Protein AF-A0A3P3XJC0-F1 (afdb_monomer)

Structure (mmCIF, N/CA/C/O backbone):
data_AF-A0A3P3XJC0-F1
#
_entry.id   AF-A0A3P3XJC0-F1
#
loop_
_atom_site.group_PDB
_atom_site.id
_atom_site.type_symbol
_atom_site.label_atom_id
_atom_site.label_alt_id
_atom_site.label_comp_id
_atom_site.label_asym_id
_atom_site.label_entity_id
_atom_site.label_seq_id
_atom_site.pdbx_PDB_ins_code
_atom_site.Cartn_x
_atom_site.Cartn_y
_atom_site.Cartn_z
_atom_site.occupancy
_atom_site.B_iso_or_equiv
_atom_site.auth_seq_id
_atom_site.auth_comp_id
_atom_site.auth_asym_id
_atom_site.auth_atom_id
_atom_site.pdbx_PDB_model_num
ATOM 1 N N . MET A 1 1 ? 18.295 -13.324 -6.618 1.00 27.48 1 MET A N 1
ATOM 2 C CA . MET A 1 1 ? 17.614 -14.064 -7.702 1.00 27.48 1 MET A CA 1
ATOM 3 C C . MET A 1 1 ? 17.779 -13.236 -8.960 1.00 27.48 1 MET A C 1
ATOM 5 O O . MET A 1 1 ? 17.332 -12.096 -8.929 1.00 27.48 1 MET A O 1
ATOM 9 N N . PRO A 1 2 ? 18.458 -13.736 -10.001 1.00 24.70 2 PRO A N 1
ATOM 10 C CA . PRO A 1 2 ? 18.470 -13.046 -11.284 1.00 24.70 2 PRO A CA 1
ATOM 11 C C . PRO A 1 2 ? 17.034 -13.034 -11.821 1.00 24.70 2 PRO A C 1
ATOM 13 O O . PRO A 1 2 ? 16.336 -14.046 -11.713 1.00 24.70 2 PRO A O 1
ATOM 16 N N . MET A 1 3 ? 16.573 -11.892 -12.336 1.00 34.56 3 MET A N 1
ATOM 17 C CA . MET A 1 3 ? 15.293 -11.792 -13.038 1.00 34.56 3 MET A CA 1
ATOM 18 C C . MET A 1 3 ? 15.353 -12.706 -14.268 1.00 34.56 3 MET A C 1
ATOM 20 O O . MET A 1 3 ? 15.907 -12.356 -15.306 1.00 34.56 3 MET A O 1
ATOM 24 N N . SER A 1 4 ? 14.857 -13.936 -14.133 1.00 25.12 4 SER A N 1
ATOM 25 C CA . SER A 1 4 ? 14.738 -14.863 -15.254 1.00 25.12 4 SER A CA 1
ATOM 26 C C . SER A 1 4 ? 13.713 -14.300 -16.234 1.00 25.12 4 SER A C 1
ATOM 28 O O . SER A 1 4 ? 12.587 -14.012 -15.823 1.00 25.12 4 SER A O 1
ATOM 30 N N . ARG A 1 5 ? 14.098 -14.205 -17.512 1.00 26.50 5 ARG A N 1
ATOM 31 C CA . ARG A 1 5 ? 13.347 -13.745 -18.702 1.00 26.50 5 ARG A CA 1
ATOM 32 C C . ARG A 1 5 ? 11.983 -14.431 -18.987 1.00 26.50 5 ARG A C 1
ATOM 34 O O . ARG A 1 5 ? 11.563 -14.496 -20.132 1.00 26.50 5 ARG A O 1
ATOM 41 N N . GLY A 1 6 ? 11.279 -14.960 -17.989 1.00 24.14 6 GLY A N 1
ATOM 42 C CA . GLY A 1 6 ? 10.011 -15.684 -18.155 1.00 24.14 6 GLY A CA 1
ATOM 43 C C . GLY A 1 6 ? 8.906 -15.314 -17.163 1.00 24.14 6 GLY A C 1
ATOM 44 O O . GLY A 1 6 ? 7.860 -15.953 -17.180 1.00 24.14 6 GLY A O 1
ATOM 45 N N . THR A 1 7 ? 9.105 -14.318 -16.291 1.00 29.52 7 THR A N 1
ATOM 46 C CA . THR A 1 7 ? 8.005 -13.823 -15.447 1.00 29.52 7 THR A CA 1
ATOM 47 C C . THR A 1 7 ? 7.283 -12.731 -16.220 1.00 29.52 7 THR A C 1
ATOM 49 O O . THR A 1 7 ? 7.801 -11.628 -16.349 1.00 29.52 7 THR A O 1
ATOM 52 N N . VAL A 1 8 ? 6.117 -13.056 -16.780 1.00 30.16 8 VAL A N 1
ATOM 53 C CA . VAL A 1 8 ? 5.199 -12.048 -17.320 1.00 30.16 8 VAL A CA 1
ATOM 54 C C . VAL A 1 8 ? 4.783 -11.184 -16.132 1.00 30.16 8 VAL A C 1
ATOM 56 O O . VAL A 1 8 ? 4.237 -11.709 -15.162 1.00 30.16 8 VAL A O 1
ATOM 59 N N . PHE A 1 9 ? 5.122 -9.902 -16.161 1.00 43.59 9 PHE A N 1
ATOM 60 C CA . PHE A 1 9 ? 4.609 -8.891 -15.240 1.00 43.59 9 PHE A CA 1
ATOM 61 C C . PHE A 1 9 ? 3.446 -8.179 -15.932 1.00 43.59 9 PHE A C 1
ATOM 63 O O . PHE A 1 9 ? 3.346 -8.221 -17.154 1.00 43.59 9 PHE A O 1
ATOM 70 N N . THR A 1 10 ? 2.538 -7.562 -15.181 1.00 43.06 10 THR A N 1
ATOM 71 C CA . THR A 1 10 ? 1.553 -6.657 -15.787 1.00 43.06 10 THR A CA 1
ATOM 72 C C . THR A 1 10 ? 2.267 -5.534 -16.531 1.00 43.06 10 THR A C 1
ATOM 74 O O . THR A 1 10 ? 3.145 -4.896 -15.943 1.00 43.06 10 THR A O 1
ATOM 77 N N . ASP A 1 11 ? 1.864 -5.287 -17.780 1.00 41.94 11 ASP A N 1
ATOM 78 C CA . ASP A 1 11 ? 2.537 -4.373 -18.714 1.00 41.94 11 ASP A CA 1
ATOM 79 C C . ASP A 1 11 ? 2.649 -2.928 -18.185 1.00 41.94 11 ASP A C 1
ATOM 81 O O . ASP A 1 11 ? 3.518 -2.170 -18.623 1.00 41.94 11 ASP A O 1
ATOM 85 N N . HIS A 1 12 ? 1.826 -2.540 -17.199 1.00 60.88 12 HIS A N 1
ATOM 86 C CA . HIS A 1 12 ? 1.783 -1.183 -16.646 1.00 60.88 12 HIS A CA 1
ATOM 87 C C . HIS A 1 12 ? 1.779 -1.163 -15.104 1.00 60.88 12 HIS A C 1
ATOM 89 O O . HIS A 1 12 ? 0.764 -0.939 -14.442 1.00 60.88 12 HIS A O 1
ATOM 95 N N . SER A 1 13 ? 2.947 -1.381 -14.498 1.00 65.56 13 SER A N 1
ATOM 96 C CA . SER A 1 13 ? 3.137 -1.244 -13.045 1.00 65.56 13 SER A CA 1
ATOM 97 C C . SER A 1 13 ? 3.608 0.168 -12.691 1.00 65.56 13 SER A C 1
ATOM 99 O O . SER A 1 13 ? 4.614 0.619 -13.218 1.00 65.56 13 SER A O 1
ATOM 101 N N . ASN A 1 14 ? 2.942 0.871 -11.775 1.00 76.06 14 ASN A N 1
ATOM 102 C CA . ASN A 1 14 ? 3.294 2.249 -11.415 1.00 76.06 14 ASN A CA 1
ATOM 103 C C . ASN A 1 14 ? 3.704 2.359 -9.941 1.00 76.06 14 ASN A C 1
ATOM 105 O O . ASN A 1 14 ? 2.975 1.927 -9.048 1.00 76.06 14 ASN A O 1
ATOM 109 N N . LEU A 1 15 ? 4.845 2.989 -9.661 1.00 73.38 15 LEU A N 1
ATOM 110 C CA . LEU A 1 15 ? 5.214 3.417 -8.312 1.00 73.38 15 LEU A CA 1
ATOM 111 C C . LEU A 1 15 ? 4.702 4.838 -8.080 1.00 73.38 15 LEU A C 1
ATOM 113 O O . LEU A 1 15 ? 5.196 5.790 -8.669 1.00 73.38 15 LEU A O 1
ATOM 117 N N . TYR A 1 16 ? 3.717 4.976 -7.206 1.00 80.75 16 TYR A N 1
ATOM 118 C CA . TYR A 1 16 ? 3.122 6.235 -6.793 1.00 80.75 16 TYR A CA 1
ATOM 119 C C . TYR A 1 16 ? 3.819 6.770 -5.539 1.00 80.75 16 TYR A C 1
ATOM 121 O O . TYR A 1 16 ? 3.699 6.200 -4.452 1.00 80.75 16 TYR A O 1
ATOM 129 N N . LEU A 1 17 ? 4.513 7.895 -5.686 1.00 67.62 17 LEU A N 1
ATOM 130 C CA . LEU A 1 17 ? 5.213 8.601 -4.623 1.00 67.62 17 LEU A CA 1
ATOM 131 C C . LEU A 1 17 ? 4.467 9.875 -4.226 1.00 67.62 17 LEU A C 1
ATOM 133 O O . LEU A 1 17 ? 4.262 10.788 -5.030 1.00 67.62 17 LEU A O 1
ATOM 137 N N . SER A 1 18 ? 4.095 9.976 -2.952 1.00 64.38 18 SER A N 1
ATOM 138 C CA . SER A 1 18 ? 3.472 11.188 -2.418 1.00 64.38 18 SER A CA 1
ATOM 139 C C . SER A 1 18 ? 3.864 11.405 -0.961 1.00 64.38 18 SER A C 1
ATOM 141 O O . SER A 1 18 ? 3.315 10.786 -0.061 1.00 64.38 18 SER A O 1
ATOM 143 N N . GLY A 1 19 ? 4.818 12.309 -0.713 1.00 56.06 19 GLY A N 1
ATOM 144 C CA . GLY A 1 19 ? 5.195 12.724 0.650 1.00 56.06 19 GLY A CA 1
ATOM 145 C C . GLY A 1 19 ? 4.246 13.757 1.274 1.00 56.06 19 GLY A C 1
ATOM 146 O O . GLY A 1 19 ? 4.331 14.065 2.461 1.00 56.06 19 GLY A O 1
ATOM 147 N N . THR A 1 20 ? 3.336 14.310 0.472 1.00 55.78 20 THR A N 1
ATOM 148 C CA . THR A 1 20 ? 2.389 15.369 0.848 1.00 55.78 20 THR A CA 1
ATOM 149 C C . THR A 1 20 ? 1.400 14.944 1.934 1.00 55.78 20 THR A C 1
ATOM 151 O O . THR A 1 20 ? 1.183 15.741 2.845 1.00 55.78 20 THR A O 1
ATOM 154 N N . PRO A 1 21 ? 0.838 13.716 1.913 1.00 55.59 21 PRO A N 1
ATOM 155 C CA . PRO A 1 21 ? -0.082 13.252 2.935 1.00 55.59 21 PRO A CA 1
ATOM 156 C C . PRO A 1 21 ? 0.443 13.367 4.354 1.00 55.59 21 PRO A C 1
ATOM 158 O O . PRO A 1 21 ? -0.230 13.900 5.227 1.00 55.59 21 PRO A O 1
ATOM 161 N N . PHE A 1 22 ? 1.669 12.912 4.575 1.00 61.91 22 PHE A N 1
ATOM 162 C CA . PHE A 1 22 ? 2.245 12.898 5.908 1.00 61.91 22 PHE A CA 1
ATOM 163 C C . PHE A 1 22 ? 2.799 14.252 6.329 1.00 61.91 22 PHE A C 1
ATOM 165 O O . PHE A 1 22 ? 2.635 14.624 7.485 1.00 61.91 22 PHE A O 1
ATOM 172 N N . ARG A 1 23 ? 3.343 15.046 5.397 1.00 59.75 23 ARG A N 1
ATOM 173 C CA . ARG A 1 23 ? 3.729 16.439 5.678 1.00 59.75 23 ARG A CA 1
ATOM 174 C C . ARG A 1 23 ? 2.532 17.327 6.038 1.00 59.75 23 ARG A C 1
ATOM 176 O O . ARG A 1 23 ? 2.688 18.230 6.844 1.00 59.75 23 ARG A O 1
ATOM 183 N N . ALA A 1 24 ? 1.352 17.073 5.468 1.00 55.75 24 ALA A N 1
ATOM 184 C CA . ALA A 1 24 ? 0.131 17.814 5.795 1.00 55.75 24 ALA A CA 1
ATOM 185 C C . ALA A 1 24 ? -0.436 17.471 7.185 1.00 55.75 24 ALA A C 1
ATOM 187 O O . ALA A 1 24 ? -1.200 18.254 7.742 1.00 55.75 24 ALA A O 1
ATOM 188 N N . ILE A 1 25 ? -0.085 16.300 7.722 1.00 59.78 25 ILE A N 1
ATOM 189 C CA . ILE A 1 25 ? -0.580 15.790 9.007 1.00 59.78 25 ILE A CA 1
ATOM 190 C C . ILE A 1 25 ? 0.446 16.035 10.126 1.00 59.78 25 ILE A C 1
ATOM 192 O O . ILE A 1 25 ? 0.069 16.337 11.255 1.00 59.78 25 ILE A O 1
ATOM 196 N N . ALA A 1 26 ? 1.743 15.950 9.822 1.00 56.00 26 ALA A N 1
ATOM 197 C CA . ALA A 1 26 ? 2.822 16.172 10.775 1.00 56.00 26 ALA A CA 1
ATOM 198 C C . ALA A 1 26 ? 2.997 17.670 11.084 1.00 56.00 26 ALA A C 1
ATOM 200 O O . ALA A 1 26 ? 3.345 18.466 10.214 1.00 56.00 26 ALA A O 1
ATOM 201 N N . SER A 1 27 ? 2.817 18.051 12.349 1.00 47.91 27 SER A N 1
ATOM 202 C CA . SER A 1 27 ? 2.978 19.417 12.863 1.00 47.91 27 SER A CA 1
ATOM 203 C C . SER A 1 27 ? 4.450 19.841 12.997 1.00 47.91 27 SER A C 1
ATOM 205 O O . SER A 1 27 ? 4.911 20.160 14.087 1.00 47.91 27 SER A O 1
ATOM 207 N N . GLY A 1 28 ? 5.215 19.810 11.903 1.00 45.34 28 GLY A N 1
ATOM 208 C CA . GLY A 1 28 ? 6.550 20.421 11.810 1.00 45.34 28 GLY A CA 1
ATOM 209 C C . GLY A 1 28 ? 7.693 19.790 12.627 1.00 45.34 28 GLY A C 1
ATOM 210 O O . GLY A 1 28 ? 8.829 20.209 12.447 1.00 45.34 28 GLY A O 1
ATOM 211 N N . GLU A 1 29 ? 7.448 18.785 13.475 1.00 37.12 29 GLU A N 1
ATOM 212 C CA . GLU A 1 29 ? 8.482 18.195 14.35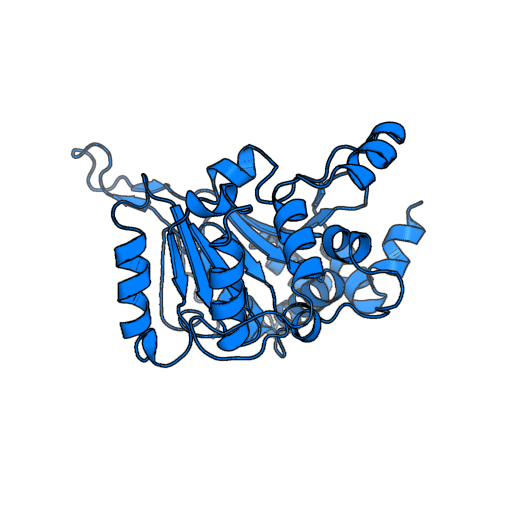8 1.00 37.12 29 GLU A CA 1
ATOM 213 C C . GLU A 1 29 ? 9.186 16.937 13.812 1.00 37.12 29 GLU A C 1
ATOM 215 O O . GLU A 1 29 ? 10.134 16.445 14.421 1.00 37.12 29 GLU A O 1
ATOM 220 N N . PHE A 1 30 ? 8.780 16.405 12.656 1.00 43.41 30 PHE A N 1
ATOM 221 C CA . PHE A 1 30 ? 9.390 15.197 12.086 1.00 43.41 30 PHE A CA 1
ATOM 222 C C . PHE A 1 30 ? 10.344 15.558 10.943 1.00 43.41 30 PHE A C 1
ATOM 224 O O . PHE A 1 30 ? 9.947 15.596 9.779 1.00 43.41 30 PHE A O 1
ATOM 231 N N . ASN A 1 31 ? 11.613 15.818 11.277 1.00 43.88 31 ASN A N 1
ATOM 232 C CA . ASN A 1 31 ? 12.664 16.121 10.291 1.00 43.88 31 ASN A CA 1
ATOM 233 C C . ASN A 1 31 ? 13.043 14.922 9.394 1.00 43.88 31 ASN A C 1
ATOM 235 O O . ASN A 1 31 ? 13.674 15.113 8.359 1.00 43.88 31 ASN A O 1
ATOM 239 N N . GLU A 1 32 ? 12.598 13.707 9.723 1.00 53.97 32 GLU A N 1
ATOM 240 C CA . GLU A 1 32 ? 12.597 12.554 8.820 1.00 53.97 32 GLU A CA 1
ATOM 241 C C . GLU A 1 32 ? 11.359 11.707 9.154 1.00 53.97 32 GLU A C 1
ATOM 243 O O . GLU A 1 32 ? 11.148 11.322 10.306 1.00 53.97 32 GLU A O 1
ATOM 248 N N . PHE A 1 33 ? 10.459 11.505 8.189 1.00 70.25 33 PHE A N 1
ATOM 249 C CA . PHE A 1 33 ? 9.175 10.858 8.459 1.00 70.25 33 PHE A CA 1
ATOM 250 C C . PHE A 1 33 ? 9.357 9.342 8.648 1.00 70.25 33 PHE A C 1
ATOM 252 O O . PHE A 1 33 ? 9.495 8.597 7.675 1.00 70.25 33 PHE A O 1
ATOM 259 N N . ASP A 1 34 ? 9.357 8.884 9.903 1.00 83.12 34 ASP A N 1
ATOM 260 C CA . ASP A 1 34 ? 9.464 7.467 10.252 1.00 83.12 34 ASP A CA 1
ATOM 261 C C . ASP A 1 34 ? 8.086 6.778 10.214 1.00 83.12 34 ASP A C 1
ATOM 263 O O . ASP A 1 34 ? 7.261 6.917 11.122 1.00 83.12 34 ASP A O 1
ATOM 267 N N . LEU A 1 35 ? 7.855 5.969 9.174 1.00 88.44 35 LEU A N 1
ATOM 268 C CA . LEU A 1 35 ? 6.624 5.190 9.014 1.00 88.44 35 LEU A CA 1
ATOM 269 C C . LEU A 1 35 ? 6.422 4.140 10.117 1.00 88.44 35 LEU A C 1
ATOM 271 O O . LEU A 1 35 ? 5.281 3.821 10.450 1.00 88.44 35 LEU A O 1
ATOM 275 N N . ASN A 1 36 ? 7.499 3.597 10.690 1.00 91.31 36 ASN A N 1
ATOM 276 C CA . ASN A 1 36 ? 7.386 2.636 11.782 1.00 91.31 36 ASN A CA 1
ATOM 277 C C . ASN A 1 36 ? 6.880 3.301 13.064 1.00 91.31 36 ASN A C 1
ATOM 279 O O . ASN A 1 36 ? 6.054 2.698 13.748 1.00 91.31 36 ASN A O 1
ATOM 283 N N . GLU A 1 37 ? 7.337 4.519 13.376 1.00 91.25 37 GLU A N 1
ATOM 284 C CA . GLU A 1 37 ? 6.829 5.268 14.534 1.00 91.25 37 GLU A CA 1
ATOM 285 C C . GLU A 1 37 ? 5.416 5.802 14.268 1.00 91.25 37 GLU A C 1
ATOM 287 O O . GLU A 1 37 ? 4.549 5.666 15.129 1.00 91.25 37 GLU A O 1
ATOM 292 N N . PHE A 1 38 ? 5.133 6.317 13.064 1.00 91.19 38 PHE A N 1
ATOM 293 C CA . PHE A 1 38 ? 3.793 6.799 12.712 1.00 91.19 38 PHE A CA 1
ATOM 294 C C . PHE A 1 38 ? 2.727 5.699 12.849 1.00 91.19 38 PHE A C 1
ATOM 296 O O . PHE A 1 38 ? 1.686 5.902 13.474 1.00 91.19 38 PHE A O 1
ATOM 303 N N . PHE A 1 39 ? 3.006 4.500 12.327 1.00 95.31 39 PHE A N 1
ATOM 304 C CA . PHE A 1 39 ? 2.123 3.333 12.433 1.00 95.31 39 PHE A CA 1
ATOM 305 C C . PHE A 1 39 ? 2.431 2.446 13.647 1.00 95.31 39 PHE A C 1
ATOM 307 O O . PHE A 1 39 ? 2.064 1.260 13.673 1.00 95.31 39 PHE A O 1
ATOM 314 N N . ARG A 1 40 ? 3.091 2.994 14.672 1.00 96.38 40 ARG A N 1
ATOM 315 C CA . ARG A 1 40 ? 3.359 2.268 15.910 1.00 96.38 40 ARG A CA 1
ATOM 316 C C . ARG A 1 40 ? 2.055 1.946 16.626 1.00 96.38 40 ARG A C 1
ATOM 318 O O . ARG A 1 40 ? 1.198 2.806 16.833 1.00 96.38 40 ARG A O 1
ATOM 325 N N . ALA A 1 41 ? 1.924 0.691 17.034 1.00 98.12 41 ALA A N 1
ATOM 326 C CA . ALA A 1 41 ? 0.746 0.178 17.711 1.00 98.12 41 ALA A CA 1
ATOM 327 C C . ALA A 1 41 ? 1.130 -0.718 18.884 1.00 98.12 41 ALA A C 1
ATOM 329 O O . ALA A 1 41 ? 2.211 -1.309 18.915 1.00 98.12 41 ALA A O 1
ATOM 330 N N . GLU A 1 42 ? 0.208 -0.827 19.828 1.00 97.50 42 GLU A N 1
ATOM 331 C CA . GLU A 1 42 ? 0.341 -1.611 21.051 1.00 97.50 42 GLU A CA 1
ATOM 332 C C . GLU A 1 42 ? -0.930 -2.438 21.266 1.00 97.50 42 GLU A C 1
ATOM 334 O O . GLU A 1 42 ? -1.972 -2.144 20.680 1.00 97.50 42 GLU A O 1
ATOM 339 N N . GLY A 1 43 ? -0.854 -3.472 22.105 1.00 97.19 43 GLY A N 1
ATOM 340 C CA . GLY A 1 43 ? -1.966 -4.391 22.359 1.00 97.19 43 GLY A CA 1
ATOM 341 C C . GLY A 1 43 ? -2.022 -5.578 21.392 1.00 97.19 43 GLY A C 1
ATOM 342 O O . GLY A 1 43 ? -1.145 -5.775 20.548 1.00 97.19 43 GLY A O 1
ATOM 343 N N . ILE A 1 44 ? -3.045 -6.422 21.557 1.00 96.06 44 ILE A N 1
ATOM 344 C CA . ILE A 1 44 ? -3.162 -7.715 20.870 1.00 96.06 44 ILE A CA 1
ATOM 345 C C . ILE A 1 44 ? -4.571 -7.868 20.294 1.00 96.06 44 ILE A C 1
ATOM 347 O O . ILE A 1 44 ? -5.569 -7.669 20.985 1.00 96.06 44 ILE A O 1
ATOM 351 N N . GLY A 1 45 ? -4.666 -8.275 19.025 1.00 96.00 45 GLY A N 1
ATOM 352 C CA . GLY A 1 45 ? -5.937 -8.639 18.402 1.00 96.00 45 GLY A CA 1
ATOM 353 C C . GLY A 1 45 ? -6.961 -7.501 18.430 1.00 96.00 45 GLY A C 1
ATOM 354 O O . GLY A 1 45 ? -6.743 -6.438 17.860 1.00 96.00 45 GLY A O 1
ATOM 355 N N . LYS A 1 46 ? -8.113 -7.725 19.065 1.00 96.25 46 LYS A N 1
ATOM 356 C CA . LYS A 1 46 ? -9.194 -6.725 19.162 1.00 96.25 46 LYS A CA 1
ATOM 357 C C . LYS A 1 46 ? -8.846 -5.512 20.037 1.00 96.25 46 LYS A C 1
ATOM 359 O O . LYS A 1 46 ? -9.454 -4.468 19.863 1.00 96.25 46 LYS A O 1
ATOM 364 N N . ASP A 1 47 ? -7.866 -5.655 20.928 1.00 97.62 47 ASP A N 1
ATOM 365 C CA . ASP A 1 47 ? -7.449 -4.605 21.864 1.00 97.62 47 ASP A CA 1
ATOM 366 C C . ASP A 1 47 ? -6.232 -3.822 21.337 1.00 97.62 47 ASP A C 1
ATOM 368 O O . ASP A 1 47 ? -5.709 -2.938 22.013 1.00 97.62 47 ASP A O 1
ATOM 372 N N . ALA A 1 48 ? -5.753 -4.158 20.132 1.00 98.31 48 ALA A N 1
ATOM 373 C CA . ALA A 1 48 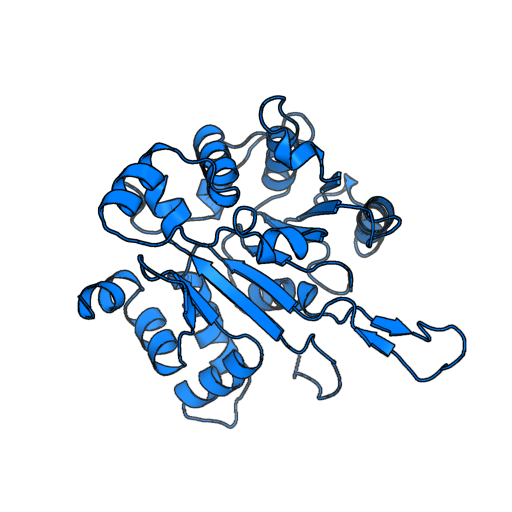? -4.661 -3.443 19.490 1.00 98.31 48 ALA A CA 1
ATOM 374 C C . ALA A 1 48 ? -5.109 -2.053 19.016 1.00 98.31 48 ALA A C 1
ATOM 376 O O . ALA A 1 48 ? -6.157 -1.925 18.375 1.00 98.31 48 ALA A O 1
ATOM 377 N N . ARG A 1 49 ? -4.286 -1.036 19.284 1.00 98.25 49 ARG A N 1
ATOM 378 C CA . ARG A 1 49 ? -4.541 0.372 18.946 1.00 98.25 49 ARG A CA 1
ATOM 379 C C . ARG A 1 49 ? -3.267 1.086 18.517 1.00 98.25 49 ARG A C 1
ATOM 381 O O . ARG A 1 49 ? -2.171 0.715 18.946 1.00 98.25 49 ARG A O 1
ATOM 388 N N . PHE A 1 50 ? -3.406 2.115 17.688 1.00 98.38 50 PHE A N 1
ATOM 389 C CA . PHE A 1 50 ? -2.270 2.955 17.319 1.00 98.38 50 PHE A CA 1
ATOM 390 C C . PHE A 1 50 ? -1.906 3.895 18.463 1.00 98.38 50 PHE A C 1
ATOM 392 O O . PHE A 1 50 ? -2.778 4.443 19.134 1.00 98.38 50 PHE A O 1
ATOM 399 N N . LYS A 1 51 ? -0.607 4.135 18.650 1.00 96.81 51 LYS A N 1
ATOM 400 C CA . LYS A 1 51 ? -0.122 5.166 19.575 1.00 96.81 51 LYS A CA 1
ATOM 401 C C . LYS A 1 51 ? -0.556 6.565 19.114 1.00 96.81 51 LYS A C 1
ATOM 403 O O . LYS A 1 51 ? -0.926 7.393 19.938 1.00 96.81 51 LYS A O 1
ATOM 408 N N . TYR A 1 52 ? -0.567 6.787 17.798 1.00 94.56 52 TYR A N 1
ATOM 409 C CA . TYR A 1 52 ? -0.979 8.032 17.141 1.00 94.56 52 TYR A CA 1
ATOM 410 C C . TYR A 1 52 ? -2.294 7.857 16.362 1.00 94.56 52 TYR A C 1
ATOM 412 O O . TYR A 1 52 ? -2.400 8.264 15.208 1.00 94.56 52 TYR A O 1
ATOM 420 N N . GLU A 1 53 ? -3.301 7.216 16.967 1.00 95.88 53 GLU A N 1
ATOM 421 C CA . GLU A 1 53 ? -4.550 6.828 16.284 1.00 95.88 53 GLU A CA 1
ATOM 422 C C . GLU A 1 53 ? -5.249 7.983 15.556 1.00 95.88 53 GLU A C 1
ATOM 424 O O . GLU A 1 53 ? -5.671 7.808 14.416 1.00 95.88 53 GLU A O 1
ATOM 429 N N . ASN A 1 54 ? -5.293 9.178 16.152 1.00 93.19 54 ASN A N 1
ATOM 430 C CA . ASN A 1 54 ? -5.879 10.359 15.510 1.00 93.19 54 ASN A CA 1
ATOM 431 C C . ASN A 1 54 ? -5.137 10.764 14.228 1.00 93.19 54 ASN A C 1
ATOM 433 O O . ASN A 1 54 ? -5.773 11.127 13.243 1.00 93.19 54 ASN A O 1
ATOM 437 N N . GLU A 1 55 ? -3.806 10.686 14.209 1.00 89.38 55 GLU A N 1
ATOM 438 C CA . GLU A 1 55 ? -3.020 11.025 13.018 1.00 89.38 55 GLU A CA 1
ATOM 439 C C . GLU A 1 55 ? -3.183 9.960 11.931 1.00 89.38 55 GLU A C 1
ATOM 441 O O . GLU A 1 55 ? -3.338 10.287 10.752 1.00 89.38 55 GLU A O 1
ATOM 446 N N . VAL A 1 56 ? -3.251 8.683 12.322 1.00 94.50 56 VAL A N 1
ATOM 447 C CA . VAL A 1 56 ? -3.566 7.588 11.395 1.00 94.50 56 VAL A CA 1
ATOM 448 C C . VAL A 1 56 ? -4.982 7.736 10.830 1.00 94.50 56 VAL A C 1
ATOM 450 O O . VAL A 1 56 ? -5.179 7.513 9.638 1.00 94.50 56 VAL A O 1
ATOM 453 N N . GLN A 1 57 ? -5.957 8.166 11.635 1.00 94.88 57 GLN A N 1
ATOM 454 C CA . GLN A 1 57 ? -7.314 8.465 11.176 1.00 94.88 57 GLN A CA 1
ATOM 455 C C . GLN A 1 57 ? -7.320 9.610 10.155 1.00 94.88 57 GLN A C 1
ATOM 457 O O . GLN A 1 57 ? -7.878 9.448 9.073 1.00 94.88 57 GLN A O 1
ATOM 462 N N . LYS A 1 58 ? -6.636 10.729 10.435 1.00 89.94 58 LYS A N 1
ATOM 463 C CA . LYS A 1 58 ? -6.491 11.826 9.460 1.00 89.94 58 LYS A CA 1
ATOM 464 C C . LYS A 1 58 ? -5.852 11.339 8.160 1.00 89.94 58 LYS A C 1
ATOM 466 O O . LYS A 1 58 ? -6.281 11.744 7.082 1.00 89.94 58 LYS A O 1
ATOM 471 N N . TRP A 1 59 ? -4.859 10.452 8.243 1.00 90.81 59 TRP A N 1
ATOM 472 C CA . TRP A 1 59 ? -4.243 9.849 7.062 1.00 90.81 59 TRP A CA 1
ATOM 473 C C . TRP A 1 59 ? -5.227 8.963 6.292 1.00 90.81 59 TRP A C 1
ATOM 475 O O . TRP A 1 59 ? -5.327 9.096 5.069 1.00 90.81 59 TRP A O 1
ATOM 485 N N . LEU A 1 60 ? -6.004 8.127 6.990 1.00 93.81 60 LEU A N 1
ATOM 486 C CA . LEU A 1 60 ? -7.077 7.342 6.385 1.00 93.81 60 LEU A CA 1
ATOM 487 C C . LEU A 1 60 ? -8.092 8.244 5.690 1.00 93.81 60 LEU A C 1
ATOM 489 O O . LEU A 1 60 ? -8.537 7.872 4.616 1.00 93.81 60 LEU A O 1
ATOM 493 N N . ASP A 1 61 ? -8.442 9.403 6.245 1.00 90.19 61 ASP A N 1
ATOM 494 C CA . ASP A 1 61 ? -9.358 10.365 5.620 1.00 90.19 61 ASP A CA 1
ATOM 495 C C . ASP A 1 61 ? -8.724 11.089 4.423 1.00 90.19 61 ASP A C 1
ATOM 497 O O . ASP A 1 61 ? -9.391 11.383 3.424 1.00 90.19 61 ASP A O 1
ATOM 501 N N . LEU A 1 62 ? -7.418 11.330 4.477 1.00 84.50 62 LEU A N 1
ATOM 502 C CA . LEU A 1 62 ? -6.672 12.004 3.426 1.00 84.50 62 LEU A CA 1
ATOM 503 C C . LEU A 1 62 ? -6.523 11.150 2.166 1.00 84.50 62 LEU A C 1
ATOM 505 O O . LEU A 1 62 ? -6.748 11.657 1.068 1.00 84.50 62 LEU A O 1
ATOM 509 N N . ILE A 1 63 ? -6.234 9.851 2.292 1.00 88.19 63 ILE A N 1
ATOM 510 C CA . ILE A 1 63 ? -6.087 8.964 1.121 1.00 88.19 63 ILE A CA 1
ATOM 511 C C . ILE A 1 63 ? -7.404 8.733 0.357 1.00 88.19 63 ILE A C 1
ATOM 513 O O . ILE A 1 63 ? -7.377 8.332 -0.804 1.00 88.19 63 ILE A O 1
ATOM 517 N N . ARG A 1 64 ? -8.546 9.047 0.980 1.00 87.81 64 ARG A N 1
ATOM 518 C CA . ARG A 1 64 ? -9.903 9.116 0.381 1.00 87.81 64 ARG A CA 1
ATOM 519 C C . ARG A 1 64 ? -10.324 10.549 0.045 1.00 87.81 64 ARG A C 1
ATOM 521 O O . ARG A 1 64 ? -11.471 10.814 -0.301 1.00 87.81 64 ARG A O 1
ATOM 528 N N . GLY A 1 65 ? -9.404 11.505 0.147 1.00 78.00 65 GLY A N 1
ATOM 529 C CA . GLY A 1 65 ? -9.619 12.897 -0.226 1.00 78.00 65 GLY A CA 1
ATOM 530 C C . GLY A 1 65 ? -10.689 13.610 0.603 1.00 78.00 65 GLY A C 1
ATOM 531 O O . GLY A 1 65 ? -11.306 14.535 0.076 1.00 78.00 65 GLY A O 1
ATOM 532 N N . SER A 1 66 ? -10.921 13.174 1.847 1.00 67.00 66 SER A N 1
ATOM 533 C CA . SER A 1 66 ? -11.917 13.718 2.784 1.00 67.00 66 SER A CA 1
ATOM 534 C C . SER A 1 66 ? -11.378 14.854 3.675 1.00 67.00 66 SER A C 1
ATOM 536 O O . SER A 1 66 ? -12.105 15.337 4.537 1.00 67.00 66 SER A O 1
ATOM 538 N N . PHE A 1 67 ? -10.136 15.319 3.480 1.00 60.53 67 PHE A N 1
ATOM 539 C CA . PHE A 1 67 ? -9.578 16.420 4.274 1.00 60.53 67 PHE A CA 1
ATOM 540 C C . PHE A 1 67 ? -10.025 17.792 3.734 1.00 60.53 67 PHE A C 1
ATOM 542 O O . PHE A 1 67 ? -9.675 18.185 2.619 1.00 60.53 67 PHE A O 1
ATOM 549 N N . LEU A 1 68 ? -10.833 18.508 4.521 1.00 51.16 68 LEU A N 1
ATOM 550 C CA . LEU A 1 68 ? -11.518 19.750 4.132 1.00 51.16 68 LEU A CA 1
ATOM 551 C C . LEU A 1 68 ? -10.610 20.992 4.132 1.00 51.16 68 LEU A C 1
ATOM 553 O O . LEU A 1 68 ? -10.769 21.843 3.263 1.00 51.16 68 LEU A O 1
ATOM 557 N N . GLU A 1 69 ? -9.637 21.102 5.039 1.00 48.00 69 GLU A N 1
ATOM 558 C CA . GLU A 1 69 ? -8.902 22.367 5.236 1.00 48.00 69 GLU A CA 1
ATOM 559 C C . GLU A 1 69 ? -7.810 22.620 4.184 1.00 48.00 69 GLU A C 1
ATOM 561 O O . GLU A 1 69 ? -7.751 23.698 3.598 1.00 48.00 69 GLU A O 1
ATOM 566 N N . THR A 1 70 ? -7.010 21.612 3.827 1.00 48.69 70 THR A N 1
ATOM 567 C CA . THR A 1 70 ? -5.981 21.751 2.776 1.00 48.69 70 THR A CA 1
ATOM 568 C C . THR A 1 70 ? -6.568 21.815 1.367 1.00 48.69 70 THR A C 1
ATOM 570 O O . THR A 1 70 ? -5.915 22.302 0.444 1.00 48.69 70 THR A O 1
ATOM 573 N N . THR A 1 71 ? -7.803 21.345 1.176 1.00 49.06 71 THR A N 1
ATOM 574 C CA . THR A 1 71 ? -8.487 21.400 -0.122 1.00 49.06 71 THR A CA 1
ATOM 575 C C . THR A 1 71 ? -8.866 22.839 -0.477 1.00 49.06 71 THR A C 1
ATOM 577 O O . THR A 1 71 ? -8.737 23.228 -1.633 1.00 49.06 71 THR A O 1
ATOM 580 N N . VAL A 1 72 ? -9.254 23.663 0.503 1.00 48.31 72 VAL A N 1
ATOM 581 C CA . VAL A 1 72 ? -9.674 25.053 0.261 1.00 48.31 72 VAL A CA 1
ATOM 582 C C . VAL A 1 72 ? -8.495 25.946 -0.133 1.00 48.31 72 VAL A C 1
ATOM 584 O O . VAL A 1 72 ? -8.612 26.708 -1.092 1.00 48.31 72 VAL A O 1
ATOM 587 N N . ASP A 1 73 ? -7.349 25.836 0.538 1.00 48.03 73 ASP A N 1
ATOM 588 C CA . ASP A 1 73 ? -6.201 26.702 0.237 1.00 48.03 73 ASP A CA 1
ATOM 589 C C . ASP A 1 73 ? -5.429 26.270 -1.022 1.00 48.03 73 ASP A C 1
ATOM 591 O O . ASP A 1 73 ? -4.993 27.126 -1.791 1.00 48.03 73 ASP A O 1
ATOM 595 N N . ASN A 1 74 ? -5.366 24.967 -1.332 1.00 48.19 74 ASN A N 1
ATOM 596 C CA . ASN A 1 74 ? -4.800 24.492 -2.604 1.00 48.19 74 ASN A CA 1
ATOM 597 C C . ASN A 1 74 ? -5.689 24.839 -3.816 1.00 48.19 74 ASN A C 1
ATOM 599 O O . ASN A 1 74 ? -5.167 25.196 -4.874 1.00 48.19 74 ASN A O 1
ATOM 603 N N . LEU A 1 75 ? -7.022 24.802 -3.665 1.00 49.81 75 LEU A N 1
ATOM 604 C CA . LEU A 1 75 ? -7.960 25.230 -4.714 1.00 49.81 75 LEU A CA 1
ATOM 605 C C . LEU A 1 75 ? -7.858 26.735 -5.001 1.00 49.81 75 LEU A C 1
ATOM 607 O O . LEU A 1 75 ? -7.920 27.133 -6.163 1.00 49.81 75 LEU A O 1
ATOM 611 N N . LYS A 1 76 ? -7.640 27.571 -3.974 1.00 49.94 76 LYS A N 1
ATOM 612 C CA . LYS A 1 76 ? -7.390 29.016 -4.148 1.00 49.94 76 LYS A CA 1
ATOM 613 C C . LYS A 1 76 ? -6.104 29.309 -4.930 1.00 49.94 76 LYS A C 1
ATOM 615 O O . LYS A 1 76 ? -6.020 30.346 -5.577 1.00 49.94 76 LYS A O 1
ATOM 620 N N . MET A 1 77 ? -5.127 28.401 -4.899 1.00 51.34 77 MET A N 1
ATOM 621 C CA . MET A 1 77 ? -3.862 28.511 -5.637 1.00 51.34 77 MET A CA 1
ATOM 622 C C . MET A 1 77 ? -3.897 27.891 -7.047 1.00 51.34 77 MET A C 1
ATOM 624 O O . MET A 1 77 ? -2.861 27.818 -7.705 1.00 51.34 77 MET A O 1
ATOM 628 N N . GLY A 1 78 ? -5.056 27.422 -7.528 1.00 50.94 78 GLY A N 1
ATOM 629 C CA . GLY A 1 78 ? -5.177 26.785 -8.847 1.00 50.94 78 GLY A CA 1
ATOM 630 C C . GLY A 1 78 ? -4.510 25.405 -8.951 1.00 50.94 78 GLY A C 1
ATOM 631 O O . GLY A 1 78 ? -4.403 24.857 -10.050 1.00 50.94 78 GLY A O 1
ATOM 632 N N . ALA A 1 79 ? -4.071 24.825 -7.828 1.00 54.81 79 ALA A N 1
ATOM 633 C CA . ALA A 1 79 ? -3.489 23.490 -7.793 1.00 54.81 79 ALA A CA 1
ATOM 634 C C . ALA A 1 79 ? -4.593 22.432 -7.950 1.00 54.81 79 ALA A C 1
ATOM 636 O O . ALA A 1 79 ? -5.634 22.482 -7.288 1.00 54.81 79 ALA A O 1
ATOM 637 N N . ARG A 1 80 ? -4.379 21.454 -8.839 1.00 56.78 80 ARG A N 1
ATOM 638 C CA . ARG A 1 80 ? -5.298 20.318 -8.987 1.00 56.78 80 ARG A CA 1
ATOM 639 C C . ARG A 1 80 ? -5.192 19.426 -7.753 1.00 56.78 80 ARG A C 1
ATOM 641 O O . ARG A 1 80 ? -4.099 19.210 -7.239 1.00 56.78 80 ARG A O 1
ATOM 648 N N . LYS A 1 81 ? -6.327 18.887 -7.291 1.00 61.66 81 LYS A N 1
ATOM 649 C CA . LYS A 1 81 ? -6.353 17.935 -6.171 1.00 61.66 81 LYS A CA 1
ATOM 650 C C . LYS A 1 81 ? -5.379 16.782 -6.474 1.00 61.66 81 LYS A C 1
ATOM 652 O O . LYS A 1 81 ? -5.460 16.229 -7.575 1.00 61.66 81 LYS A O 1
ATOM 657 N N . PRO A 1 82 ? -4.484 16.406 -5.541 1.00 64.38 82 PRO A N 1
ATOM 658 C CA . PRO A 1 82 ? -3.626 15.247 -5.738 1.00 64.38 82 PRO A CA 1
ATOM 659 C C . PRO A 1 82 ? -4.513 14.014 -5.963 1.00 64.38 82 PRO A C 1
ATOM 661 O O . PRO A 1 82 ? -5.504 13.861 -5.239 1.00 64.38 82 PRO A O 1
ATOM 664 N N . PRO A 1 83 ? -4.202 13.136 -6.930 1.00 70.00 83 PRO A N 1
ATOM 665 C CA . PRO A 1 83 ? -4.992 11.935 -7.178 1.00 70.00 83 PRO A CA 1
ATOM 666 C C . PRO A 1 83 ? -4.723 10.894 -6.084 1.00 70.00 83 PRO A C 1
ATOM 668 O O . PRO A 1 83 ? -3.997 9.924 -6.283 1.00 70.00 83 PRO A O 1
ATOM 671 N N . PHE A 1 84 ? -5.276 11.112 -4.886 1.00 82.25 84 PHE A N 1
ATOM 672 C CA . PHE A 1 84 ? -5.096 10.180 -3.777 1.00 82.25 84 PHE A CA 1
ATOM 673 C C . PHE A 1 84 ? -5.753 8.827 -4.078 1.00 82.25 84 PHE A C 1
ATOM 675 O O . PHE A 1 84 ? -6.784 8.808 -4.763 1.00 82.25 84 PHE A O 1
ATOM 682 N N . PRO A 1 85 ? -5.214 7.722 -3.522 1.00 88.19 85 PRO A N 1
ATOM 683 C CA . PRO A 1 85 ? -5.559 6.360 -3.931 1.00 88.19 85 PRO A CA 1
ATOM 684 C C . PRO A 1 85 ? -7.059 6.059 -3.971 1.00 88.19 85 PRO A C 1
ATOM 686 O O . PRO A 1 85 ? -7.546 5.478 -4.929 1.00 88.19 85 PRO A O 1
ATOM 689 N N . TYR A 1 86 ? -7.813 6.508 -2.969 1.00 90.25 86 TYR A N 1
ATOM 690 C CA . TYR A 1 86 ? -9.255 6.273 -2.869 1.00 90.25 86 TYR A CA 1
ATOM 691 C C . TYR A 1 86 ? -10.093 7.527 -3.151 1.00 90.25 86 TYR A C 1
ATOM 693 O O . TYR A 1 86 ? -11.260 7.591 -2.772 1.00 90.25 86 TYR A O 1
ATOM 701 N N . SER A 1 87 ? -9.505 8.548 -3.782 1.00 84.12 87 SER A N 1
ATOM 702 C CA . SER A 1 87 ? -10.207 9.778 -4.176 1.00 84.12 87 SER A CA 1
ATOM 703 C C . SER A 1 87 ? -10.225 10.017 -5.685 1.00 84.12 87 SER A C 1
ATOM 705 O O . SER A 1 87 ? -11.142 10.664 -6.186 1.00 84.12 87 SER A O 1
ATOM 707 N N . ASP A 1 88 ? -9.221 9.512 -6.405 1.00 84.44 88 ASP A N 1
ATOM 708 C CA . ASP A 1 88 ? -9.183 9.545 -7.864 1.00 84.44 88 ASP A CA 1
ATOM 709 C C . ASP A 1 88 ? -10.067 8.424 -8.419 1.00 84.44 88 ASP A C 1
ATOM 711 O O . ASP A 1 88 ? -9.931 7.269 -8.019 1.00 84.44 88 ASP A O 1
ATOM 715 N N . ALA A 1 89 ? -10.978 8.754 -9.336 1.00 83.94 89 ALA A N 1
ATOM 716 C CA . ALA A 1 89 ? -11.947 7.794 -9.860 1.00 83.94 89 ALA A CA 1
ATOM 717 C C . ALA A 1 89 ? -11.289 6.608 -10.587 1.00 83.94 89 ALA A C 1
ATOM 719 O O . ALA A 1 89 ? -11.813 5.498 -10.537 1.00 83.94 89 ALA A O 1
ATOM 720 N N . ARG A 1 90 ? -10.134 6.818 -11.234 1.00 84.62 90 ARG A N 1
ATOM 721 C CA . ARG A 1 90 ? -9.417 5.744 -11.934 1.00 84.62 90 ARG A CA 1
ATOM 722 C C . ARG A 1 90 ? -8.794 4.792 -10.921 1.00 84.62 90 ARG A C 1
ATOM 724 O O . ARG A 1 90 ? -9.001 3.587 -11.018 1.00 84.62 90 ARG A O 1
ATOM 731 N N . LEU A 1 91 ? -8.108 5.340 -9.913 1.00 87.69 91 LEU A N 1
ATOM 732 C CA . LEU A 1 91 ? -7.509 4.545 -8.836 1.00 87.69 91 LEU A CA 1
ATOM 733 C C . LEU A 1 91 ? -8.580 3.800 -8.026 1.00 87.69 91 LEU A C 1
ATOM 735 O O . LEU A 1 91 ? -8.441 2.611 -7.759 1.00 87.69 91 LEU A O 1
ATOM 739 N N . LEU A 1 92 ? -9.698 4.449 -7.707 1.00 88.25 92 LEU A N 1
ATOM 740 C CA . LEU A 1 92 ? -10.790 3.823 -6.963 1.00 88.25 92 LEU A CA 1
ATOM 741 C C . LEU A 1 92 ? -11.375 2.596 -7.685 1.00 88.25 92 LEU A C 1
ATOM 743 O O . LEU A 1 92 ? -11.738 1.625 -7.022 1.00 88.25 92 LEU A O 1
ATOM 747 N N . ASN A 1 93 ? -11.444 2.624 -9.020 1.00 86.06 93 ASN A N 1
ATOM 748 C CA . ASN A 1 93 ? -11.952 1.506 -9.821 1.00 86.06 93 ASN A CA 1
ATOM 749 C C . ASN A 1 93 ? -10.997 0.308 -9.847 1.00 86.06 93 ASN A C 1
ATOM 751 O O . ASN A 1 93 ? -11.458 -0.827 -9.920 1.00 86.06 93 ASN A O 1
ATOM 755 N N . VAL A 1 94 ? -9.684 0.545 -9.778 1.00 89.56 94 VAL A N 1
ATOM 756 C CA . VAL A 1 94 ? -8.691 -0.539 -9.809 1.00 89.56 94 VAL A CA 1
ATOM 757 C C . VAL A 1 94 ? -8.375 -1.081 -8.418 1.00 89.56 94 VAL A C 1
ATOM 759 O O . VAL A 1 94 ? -8.083 -2.264 -8.288 1.00 89.56 94 VAL A O 1
ATOM 762 N N . LEU A 1 95 ? -8.450 -0.272 -7.355 1.00 93.94 95 LEU A N 1
ATOM 763 C CA . LEU A 1 95 ? -8.045 -0.650 -5.992 1.00 93.94 95 LEU A CA 1
ATOM 764 C C . LEU A 1 95 ? -9.104 -1.470 -5.230 1.00 93.94 95 LEU A C 1
ATOM 766 O O . LEU A 1 95 ? -9.361 -1.220 -4.054 1.00 93.94 95 LEU A O 1
ATOM 770 N N . THR A 1 96 ? -9.697 -2.480 -5.870 1.00 94.56 96 THR A N 1
ATOM 771 C CA . THR A 1 96 ? -10.646 -3.410 -5.231 1.00 94.56 96 THR A CA 1
ATOM 772 C C . THR A 1 96 ? -9.952 -4.363 -4.260 1.00 94.56 96 THR A C 1
ATOM 774 O O . THR A 1 96 ? -10.461 -4.612 -3.168 1.00 94.56 96 THR A 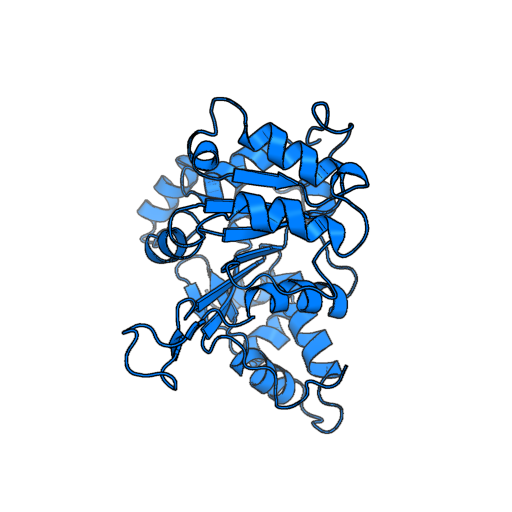O 1
ATOM 777 N N . HIS A 1 97 ? -8.754 -4.842 -4.603 1.00 9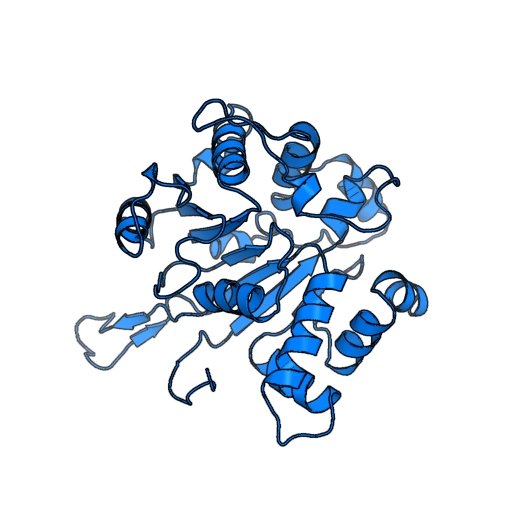6.88 97 HIS A N 1
ATOM 778 C CA . HIS A 1 97 ? -7.954 -5.727 -3.761 1.00 96.88 97 HIS A CA 1
ATOM 779 C C . HIS A 1 97 ? -6.569 -5.141 -3.521 1.00 96.88 97 HIS A C 1
ATOM 781 O O . HIS A 1 97 ? -5.738 -5.073 -4.428 1.00 96.88 97 HIS A O 1
ATOM 787 N N . THR A 1 98 ? -6.288 -4.763 -2.276 1.00 97.44 98 THR A N 1
ATOM 788 C CA . THR A 1 98 ? -5.007 -4.143 -1.920 1.00 97.44 98 THR A CA 1
ATOM 789 C C . THR A 1 98 ? -4.283 -4.879 -0.800 1.00 97.44 98 THR A C 1
ATOM 791 O O . THR A 1 98 ? -4.897 -5.507 0.064 1.00 97.44 98 THR A O 1
ATOM 794 N N . LEU A 1 99 ? -2.954 -4.795 -0.818 1.00 97.25 99 LEU A N 1
ATOM 795 C CA . LEU A 1 99 ? -2.063 -5.264 0.240 1.00 97.25 99 LEU A CA 1
ATOM 796 C C . LEU A 1 99 ? -1.503 -4.055 0.995 1.00 97.25 99 LEU A C 1
ATOM 798 O O . LEU A 1 99 ? -0.982 -3.131 0.391 1.00 97.25 99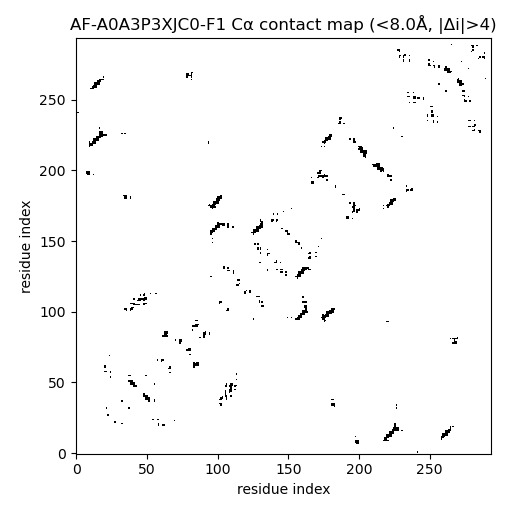 LEU A O 1
ATOM 802 N N . TRP A 1 100 ? -1.604 -4.013 2.314 1.00 97.56 100 TRP A N 1
ATOM 803 C CA . TRP A 1 100 ? -1.054 -2.931 3.126 1.00 97.56 100 TRP A CA 1
ATOM 804 C C . TRP A 1 100 ? 0.047 -3.509 3.999 1.00 97.56 100 TRP A C 1
ATOM 806 O O . TRP A 1 100 ? -0.187 -4.430 4.787 1.00 97.56 100 TRP A O 1
ATOM 816 N N . PHE A 1 101 ? 1.258 -2.987 3.831 1.00 95.56 101 PHE A N 1
ATOM 817 C CA . PHE A 1 101 ? 2.456 -3.514 4.462 1.00 95.56 101 PHE A CA 1
ATOM 818 C C . PHE A 1 101 ? 2.823 -2.674 5.688 1.00 95.56 101 PHE A C 1
ATOM 820 O O . PHE A 1 101 ? 3.453 -1.626 5.569 1.00 95.56 101 PHE A O 1
ATOM 827 N N . LEU A 1 102 ? 2.394 -3.127 6.866 1.00 96.06 102 LEU A N 1
ATOM 828 C CA . LEU A 1 102 ? 2.527 -2.421 8.142 1.00 96.06 102 LEU A CA 1
ATOM 829 C C . LEU A 1 102 ? 3.745 -2.885 8.962 1.00 96.06 102 LEU A C 1
ATOM 831 O O . LEU A 1 102 ? 4.278 -3.969 8.719 1.00 96.06 102 LEU A O 1
ATOM 835 N N . PRO A 1 103 ? 4.183 -2.110 9.973 1.00 95.12 103 PRO A N 1
ATOM 836 C CA . PRO A 1 103 ? 5.422 -2.398 10.702 1.00 95.12 103 PRO A CA 1
ATOM 837 C C . PRO A 1 103 ? 5.374 -3.656 11.576 1.00 95.12 103 PRO A C 1
ATOM 839 O O . PRO A 1 103 ? 6.398 -4.301 11.787 1.00 95.12 103 PRO A O 1
ATOM 842 N N . SER A 1 104 ? 4.203 -4.007 12.115 1.00 96.62 104 SER A N 1
ATOM 843 C CA . SER A 1 104 ? 4.079 -5.069 13.117 1.00 96.62 104 SER A CA 1
ATOM 844 C C . SER A 1 104 ? 2.721 -5.774 13.083 1.00 96.62 104 SER A C 1
ATOM 846 O O . SER A 1 104 ? 1.758 -5.293 12.476 1.00 96.62 104 SER A O 1
ATOM 848 N N . VAL A 1 105 ? 2.626 -6.906 13.789 1.00 97.31 105 VAL A N 1
ATOM 849 C CA . VAL A 1 105 ? 1.358 -7.623 14.000 1.00 97.31 105 VAL A CA 1
ATOM 850 C C . VAL A 1 105 ? 0.346 -6.723 14.715 1.00 97.31 105 VAL A C 1
ATOM 852 O O . VAL A 1 105 ? -0.807 -6.656 14.292 1.00 97.31 105 VAL A O 1
ATOM 855 N N . ALA A 1 106 ? 0.780 -5.987 15.745 1.00 98.19 106 ALA A N 1
ATOM 856 C CA . ALA A 1 106 ? -0.070 -5.041 16.465 1.00 98.19 106 ALA A CA 1
ATOM 857 C C . ALA A 1 106 ? -0.600 -3.945 15.530 1.00 98.19 106 ALA A C 1
ATOM 859 O O . ALA A 1 106 ? -1.790 -3.653 15.561 1.00 98.19 106 ALA A O 1
ATOM 860 N N . SER A 1 107 ? 0.239 -3.416 14.632 1.00 98.38 107 SER A N 1
ATOM 861 C CA . SER A 1 107 ? -0.160 -2.395 13.653 1.00 98.38 107 SER A CA 1
ATOM 862 C C . SER A 1 107 ? -1.211 -2.921 12.673 1.00 98.38 107 SER A C 1
ATOM 864 O O . SER A 1 107 ? -2.166 -2.215 12.367 1.00 98.38 107 SER A O 1
ATOM 866 N N . CYS A 1 108 ? -1.089 -4.174 12.216 1.00 98.50 108 CYS A N 1
ATOM 867 C CA . CYS A 1 108 ? -2.099 -4.794 11.350 1.00 98.50 108 CYS A CA 1
ATOM 868 C C . CYS A 1 108 ? -3.455 -4.903 12.059 1.00 98.50 108 CYS A C 1
ATOM 870 O O . CYS A 1 108 ? -4.491 -4.566 11.491 1.00 98.50 108 CYS A O 1
ATOM 872 N N . TYR A 1 109 ? -3.461 -5.348 13.314 1.00 98.62 109 TYR A N 1
ATOM 873 C CA . TYR A 1 109 ? -4.698 -5.434 14.083 1.00 98.62 109 TYR A CA 1
ATOM 874 C C . TYR A 1 109 ? -5.275 -4.056 14.424 1.00 98.62 109 TYR A C 1
ATOM 876 O O . TYR A 1 109 ? -6.477 -3.866 14.261 1.00 98.62 109 TYR A O 1
ATOM 884 N N . ALA A 1 110 ? -4.440 -3.092 14.816 1.00 98.75 110 ALA A N 1
ATOM 885 C CA . ALA A 1 110 ? -4.852 -1.717 15.080 1.00 98.75 110 ALA A CA 1
ATOM 886 C C . ALA A 1 110 ? -5.487 -1.066 13.843 1.00 98.75 110 ALA A C 1
ATOM 888 O O . ALA A 1 110 ? -6.553 -0.472 13.957 1.00 98.75 110 ALA A O 1
ATOM 889 N N . MET A 1 111 ? -4.905 -1.259 12.652 1.00 98.75 111 MET A N 1
ATOM 890 C CA . MET A 1 111 ? -5.480 -0.767 11.395 1.00 98.75 111 MET A CA 1
ATOM 891 C C . MET A 1 111 ? -6.862 -1.359 11.126 1.00 98.75 111 MET A C 1
ATOM 893 O O . MET A 1 111 ? -7.804 -0.616 10.865 1.00 98.75 111 MET A O 1
ATOM 897 N N . ARG A 1 112 ? -7.014 -2.684 11.255 1.00 98.62 112 ARG A N 1
ATOM 898 C CA . ARG A 1 112 ? -8.322 -3.340 11.124 1.00 98.62 112 ARG A CA 1
ATOM 899 C C . ARG A 1 112 ? -9.333 -2.774 12.123 1.00 98.62 112 ARG A C 1
ATOM 901 O O . ARG A 1 112 ? -10.468 -2.500 11.750 1.00 98.62 112 ARG A O 1
ATOM 908 N N . ASN A 1 113 ? -8.936 -2.634 13.387 1.00 98.69 113 ASN A N 1
ATOM 909 C CA . ASN A 1 113 ? -9.823 -2.159 14.447 1.00 98.69 113 ASN A CA 1
ATOM 910 C C . ASN A 1 113 ? -10.259 -0.710 14.188 1.00 98.69 113 ASN A C 1
ATOM 912 O O . ASN A 1 113 ? -11.444 -0.417 14.312 1.00 98.69 113 ASN A O 1
ATOM 916 N N . LEU A 1 114 ? -9.334 0.162 13.770 1.00 98.62 114 LEU A N 1
ATOM 917 C CA . LEU A 1 114 ? -9.617 1.551 13.406 1.00 98.62 114 LEU A CA 1
ATOM 918 C C . LEU A 1 114 ? -10.579 1.630 12.213 1.00 98.62 114 LEU A C 1
ATOM 920 O O . LEU A 1 114 ? -11.608 2.295 12.300 1.00 98.62 114 LEU A O 1
ATOM 924 N N . MET A 1 115 ? -10.306 0.893 11.132 1.00 98.50 115 MET A N 1
ATOM 925 C CA . MET A 1 115 ? -11.178 0.831 9.950 1.00 98.50 115 MET A CA 1
ATOM 926 C C . MET A 1 115 ? -12.592 0.323 10.253 1.00 98.50 115 MET A C 1
ATOM 928 O O . MET A 1 115 ? -13.519 0.701 9.549 1.00 98.50 115 MET A O 1
ATOM 932 N N . ALA A 1 116 ? -12.762 -0.513 11.280 1.00 98.38 116 ALA A N 1
ATOM 933 C CA . ALA A 1 116 ? -14.060 -1.041 11.699 1.00 98.38 116 ALA A CA 1
ATOM 934 C C . ALA A 1 116 ? -14.857 -0.083 12.608 1.00 98.38 116 ALA A C 1
ATOM 936 O O . ALA A 1 116 ? -16.001 -0.377 12.970 1.00 98.38 116 ALA A O 1
ATOM 937 N N . GLN A 1 117 ? -14.267 1.041 13.035 1.00 98.25 117 GLN A N 1
ATOM 938 C CA . GLN A 1 117 ? -14.975 2.034 13.840 1.00 98.25 117 GLN A CA 1
ATOM 939 C C . GLN A 1 117 ? -16.096 2.698 13.021 1.00 98.25 117 GLN A C 1
ATOM 941 O O . GLN A 1 117 ? -15.985 2.903 11.816 1.00 98.25 117 GLN A O 1
ATOM 946 N N . ARG A 1 118 ? -17.195 3.081 13.684 1.00 97.38 118 ARG A N 1
ATOM 947 C CA . ARG A 1 118 ? -18.452 3.503 13.027 1.00 97.38 118 ARG A CA 1
ATOM 948 C C . ARG A 1 118 ? -18.301 4.662 12.034 1.00 97.38 118 ARG A C 1
ATOM 950 O O . ARG A 1 118 ? -19.084 4.747 11.089 1.00 97.38 118 ARG A O 1
ATOM 957 N N . GLN A 1 119 ? -17.341 5.560 12.247 1.00 95.31 119 GLN A N 1
ATOM 958 C CA . GLN A 1 119 ? -17.078 6.694 11.358 1.00 95.31 119 GLN A CA 1
ATOM 959 C C . GLN A 1 119 ? -16.405 6.287 10.036 1.00 95.31 119 GLN A C 1
ATOM 961 O O . GLN A 1 119 ? -16.541 6.988 9.033 1.00 95.31 119 GLN A O 1
ATOM 966 N N . ASN A 1 120 ? -15.749 5.127 9.988 1.00 96.88 120 ASN A N 1
ATOM 967 C CA . ASN A 1 120 ? -14.953 4.658 8.855 1.00 96.88 120 ASN A CA 1
ATOM 968 C C . ASN A 1 120 ? -15.775 3.886 7.808 1.00 96.88 120 ASN A C 1
ATOM 970 O O . ASN A 1 120 ? -15.296 2.932 7.202 1.00 96.88 120 ASN A O 1
ATOM 974 N N . LYS A 1 121 ? -16.994 4.368 7.516 1.00 96.06 121 LYS A N 1
ATOM 975 C CA . LYS A 1 121 ? -17.967 3.725 6.610 1.00 96.06 121 LYS A CA 1
ATOM 976 C C . LYS A 1 121 ? -17.392 3.318 5.252 1.00 96.06 121 LYS A C 1
ATOM 978 O O . LYS A 1 121 ? -17.730 2.253 4.764 1.00 96.06 121 LYS A O 1
ATOM 983 N N . PHE A 1 122 ? -16.511 4.137 4.672 1.00 95.56 122 PHE A N 1
ATOM 984 C CA . PHE A 1 122 ? -15.842 3.827 3.402 1.00 95.56 122 PHE A CA 1
ATOM 985 C C . PHE A 1 122 ? -15.128 2.467 3.429 1.00 95.56 122 PHE A C 1
ATOM 987 O O . PHE A 1 122 ? -15.204 1.698 2.477 1.00 95.56 122 PHE A O 1
ATOM 994 N N . TYR A 1 123 ? -14.443 2.154 4.530 1.00 97.19 123 TYR A N 1
ATOM 995 C CA . TYR A 1 123 ? -13.678 0.917 4.656 1.00 97.19 123 TYR A CA 1
ATOM 996 C C . TYR A 1 123 ? -14.566 -0.299 4.935 1.00 97.19 123 TYR A C 1
ATOM 998 O O . TYR A 1 123 ? -14.108 -1.423 4.766 1.00 97.19 123 TYR A O 1
ATOM 1006 N N . HIS A 1 124 ? -15.834 -0.100 5.309 1.00 97.75 124 HIS A N 1
ATOM 1007 C CA . HIS A 1 124 ? -16.779 -1.197 5.527 1.00 97.75 124 HIS A CA 1
ATOM 1008 C C . HIS A 1 124 ? -17.219 -1.868 4.217 1.00 97.75 124 HIS A C 1
ATOM 1010 O O . HIS A 1 124 ? -17.688 -3.002 4.254 1.00 97.75 124 HIS A O 1
ATOM 1016 N N . ASP A 1 125 ? -17.016 -1.210 3.072 1.00 96.19 125 ASP A N 1
ATOM 1017 C CA . ASP A 1 125 ? -17.213 -1.810 1.746 1.00 96.19 125 ASP A CA 1
ATOM 1018 C C . ASP A 1 125 ? -16.109 -2.825 1.394 1.00 96.19 125 ASP A C 1
ATOM 1020 O O . ASP A 1 125 ? -16.210 -3.529 0.389 1.00 96.19 125 ASP A O 1
ATOM 1024 N N . TYR A 1 126 ? -15.045 -2.900 2.202 1.00 98.00 126 TYR A N 1
ATOM 1025 C CA . TYR A 1 126 ? -13.935 -3.828 2.031 1.00 98.00 126 TYR A CA 1
ATOM 1026 C C . TYR A 1 126 ? -13.955 -4.896 3.122 1.00 98.00 126 TYR A C 1
ATOM 1028 O O . TYR A 1 126 ? -14.059 -4.609 4.314 1.00 98.00 126 TYR A O 1
ATOM 1036 N N . THR A 1 127 ? -13.714 -6.145 2.732 1.00 98.38 127 THR A N 1
ATOM 1037 C CA . THR A 1 127 ? -13.366 -7.190 3.696 1.00 98.38 127 THR A CA 1
ATOM 1038 C C . THR A 1 127 ? -11.907 -7.010 4.117 1.00 98.38 127 THR A C 1
ATOM 1040 O O . THR A 1 127 ? -10.982 -7.236 3.332 1.00 98.38 127 THR A O 1
ATOM 1043 N N . VAL A 1 128 ? -11.687 -6.575 5.359 1.00 98.38 128 VAL A N 1
ATOM 1044 C CA . VAL A 1 128 ? -10.344 -6.347 5.912 1.00 98.38 128 VAL A CA 1
ATOM 1045 C C . VAL A 1 128 ? -9.802 -7.633 6.543 1.00 98.38 128 VAL A C 1
ATOM 1047 O O . VAL A 1 128 ? -10.321 -8.116 7.550 1.00 98.38 128 VAL A O 1
ATOM 1050 N N . VAL A 1 129 ? -8.721 -8.173 5.980 1.00 97.75 129 VAL A N 1
ATOM 1051 C CA . VAL A 1 129 ? -8.100 -9.438 6.399 1.00 97.75 129 VAL A CA 1
ATOM 1052 C C . VAL A 1 129 ? -6.736 -9.171 7.019 1.00 97.75 129 VAL A C 1
ATOM 1054 O O . VAL A 1 129 ? -5.872 -8.567 6.392 1.00 97.75 129 VAL A O 1
ATOM 1057 N N . VAL A 1 130 ? -6.502 -9.664 8.236 1.00 97.75 130 VAL A N 1
ATOM 1058 C CA . VAL A 1 130 ? -5.179 -9.598 8.878 1.00 97.75 130 VAL A CA 1
ATOM 1059 C C . VAL A 1 130 ? -4.399 -10.871 8.565 1.00 97.75 130 VAL A C 1
ATOM 1061 O O . VAL A 1 130 ? -4.624 -11.915 9.172 1.00 97.75 130 VAL A O 1
ATOM 1064 N N . ALA A 1 131 ? -3.441 -10.768 7.647 1.00 96.06 131 ALA A N 1
ATOM 1065 C CA . ALA A 1 131 ? -2.460 -11.799 7.333 1.00 96.06 131 ALA A CA 1
ATOM 1066 C C . ALA A 1 131 ? -1.171 -11.566 8.144 1.00 96.06 131 ALA A C 1
ATOM 1068 O O . ALA A 1 131 ? -0.086 -11.374 7.600 1.00 96.06 131 ALA A O 1
ATOM 1069 N N . ALA A 1 132 ? -1.280 -11.538 9.473 1.00 93.75 132 ALA A N 1
ATOM 1070 C CA . ALA A 1 132 ? -0.158 -11.301 10.380 1.00 93.75 132 ALA A CA 1
ATOM 1071 C C . ALA A 1 132 ? -0.313 -12.100 11.682 1.00 93.75 132 ALA A C 1
ATOM 1073 O O . ALA A 1 132 ? -1.422 -12.415 12.106 1.00 93.75 132 ALA A O 1
ATOM 1074 N N . GLY A 1 133 ? 0.811 -12.429 12.327 1.00 90.81 133 GLY A N 1
ATOM 1075 C CA . GLY A 1 133 ? 0.816 -13.225 13.561 1.00 90.81 133 GLY A CA 1
ATOM 1076 C C . GLY A 1 133 ? 0.334 -14.667 13.362 1.00 90.81 133 GLY A C 1
ATOM 1077 O O . GLY A 1 133 ? 0.010 -15.088 12.252 1.00 90.81 133 GLY A O 1
ATOM 1078 N N . ASN A 1 134 ? 0.321 -15.465 14.429 1.00 87.44 134 ASN A N 1
ATOM 1079 C CA . ASN A 1 134 ? 0.053 -16.908 14.333 1.00 87.44 134 ASN A CA 1
ATOM 1080 C C . ASN A 1 134 ? -1.391 -17.237 13.933 1.00 87.44 134 ASN A C 1
ATOM 1082 O O . ASN A 1 134 ? -1.609 -18.219 13.230 1.00 87.44 134 ASN A O 1
ATOM 1086 N N . ALA A 1 135 ? -2.353 -16.387 14.305 1.00 85.94 135 ALA A N 1
ATOM 1087 C CA . ALA A 1 135 ? -3.773 -16.587 14.011 1.00 85.94 135 ALA A CA 1
ATOM 1088 C C . ALA A 1 135 ? -4.102 -16.581 12.509 1.00 85.94 135 ALA A C 1
ATOM 1090 O O . ALA A 1 135 ? -5.103 -17.161 12.109 1.00 85.94 135 ALA A O 1
ATOM 1091 N N . ALA A 1 136 ? -3.257 -15.964 11.678 1.00 84.75 136 ALA A N 1
ATOM 1092 C CA . ALA A 1 136 ? -3.424 -16.004 10.231 1.00 84.75 136 ALA A CA 1
ATOM 1093 C C . ALA A 1 136 ? -3.088 -17.377 9.621 1.00 84.75 136 ALA A C 1
ATOM 1095 O O . ALA A 1 136 ? -3.407 -17.589 8.468 1.00 84.75 136 ALA A O 1
ATOM 1096 N N . GLY A 1 137 ? -2.442 -18.297 10.347 1.00 85.25 137 GLY A N 1
ATOM 1097 C CA . GLY A 1 137 ? -1.867 -19.527 9.789 1.00 85.25 137 GLY A CA 1
ATOM 1098 C C . GLY A 1 137 ? -0.369 -19.387 9.501 1.00 85.25 137 GLY A C 1
ATOM 1099 O O . GLY A 1 137 ? 0.164 -18.279 9.411 1.00 85.25 137 GLY A O 1
ATOM 1100 N N . ILE A 1 138 ? 0.360 -20.501 9.422 1.00 81.06 138 ILE A N 1
ATOM 1101 C CA . ILE A 1 138 ? 1.825 -20.517 9.256 1.00 81.06 138 ILE A CA 1
ATOM 1102 C C . ILE A 1 138 ? 2.182 -20.732 7.780 1.00 81.06 138 ILE A C 1
ATOM 1104 O O . ILE A 1 138 ? 1.629 -21.607 7.120 1.00 81.06 138 ILE A O 1
ATOM 1108 N N . GLY A 1 139 ? 3.123 -19.936 7.259 1.00 81.75 139 GLY A N 1
ATOM 1109 C CA . GLY A 1 139 ? 3.570 -20.039 5.868 1.00 81.75 139 GLY A CA 1
ATOM 1110 C C . GLY A 1 139 ? 2.429 -19.824 4.870 1.00 81.75 139 GLY A C 1
ATOM 1111 O O . GLY A 1 139 ? 1.689 -18.8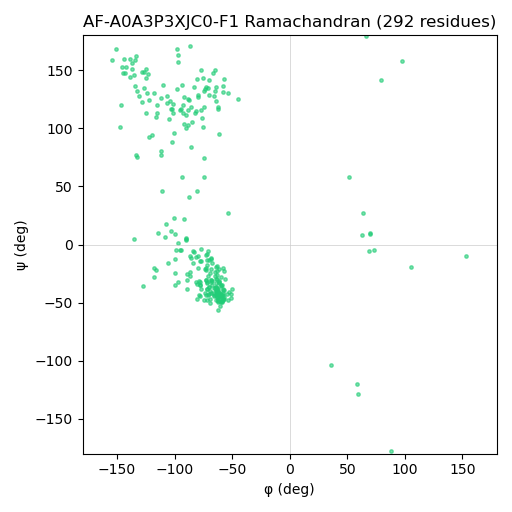45 4.975 1.00 81.75 139 GLY A O 1
ATOM 1112 N N . VAL A 1 140 ? 2.281 -20.754 3.922 1.00 82.50 140 VAL A N 1
ATOM 1113 C CA . VAL A 1 140 ? 1.255 -20.705 2.864 1.00 82.50 140 VAL A CA 1
ATOM 1114 C C . VAL A 1 140 ? -0.164 -20.812 3.425 1.00 82.50 140 VAL A C 1
ATOM 1116 O O . VAL A 1 140 ? -1.081 -20.276 2.819 1.00 82.50 140 VAL A O 1
ATOM 1119 N N . ALA A 1 141 ? -0.367 -21.392 4.614 1.00 87.25 141 ALA A N 1
ATOM 1120 C CA . ALA A 1 141 ? -1.696 -21.447 5.229 1.00 87.25 141 ALA A CA 1
ATOM 1121 C C . ALA A 1 141 ? -2.283 -20.048 5.508 1.00 87.25 141 ALA A C 1
ATOM 1123 O O . ALA A 1 141 ? -3.496 -19.896 5.581 1.00 87.25 141 ALA A O 1
ATOM 1124 N N . ALA A 1 142 ? -1.440 -19.006 5.588 1.00 90.06 142 ALA A N 1
ATOM 1125 C CA . ALA A 1 142 ? -1.909 -17.624 5.687 1.00 90.06 142 ALA A CA 1
ATOM 1126 C C . ALA A 1 142 ? -2.587 -17.080 4.426 1.00 90.06 142 ALA A C 1
ATOM 1128 O O . ALA A 1 142 ? -3.219 -16.027 4.481 1.00 90.06 142 ALA A O 1
ATOM 1129 N N . LEU A 1 143 ? -2.469 -17.787 3.302 1.00 92.56 143 LEU A N 1
ATOM 1130 C CA . LEU A 1 143 ? -3.074 -17.411 2.033 1.00 92.56 143 LEU A CA 1
ATOM 1131 C C . LEU A 1 143 ? -4.569 -17.745 1.982 1.00 92.56 143 LEU A C 1
ATOM 1133 O O . LEU A 1 143 ? -5.340 -16.997 1.387 1.00 92.56 143 LEU A O 1
ATOM 1137 N N . GLU A 1 144 ? -4.991 -18.839 2.614 1.00 92.56 144 GLU A N 1
ATOM 1138 C CA . GLU A 1 144 ? -6.371 -19.328 2.532 1.00 92.56 144 GLU A CA 1
ATOM 1139 C C . GLU A 1 144 ? -7.407 -18.295 3.021 1.00 92.56 144 GLU A C 1
ATOM 1141 O O . GLU A 1 144 ? -8.356 -18.032 2.279 1.00 92.56 144 GLU A O 1
ATOM 1146 N N . PRO A 1 145 ? -7.229 -17.612 4.175 1.00 94.06 145 PRO A N 1
ATOM 1147 C CA . PRO A 1 145 ? -8.165 -16.571 4.604 1.00 94.06 145 PRO A CA 1
ATOM 1148 C C . PRO A 1 145 ? -8.256 -15.394 3.627 1.00 94.06 145 PRO A C 1
ATOM 1150 O O . PRO A 1 145 ? -9.322 -14.801 3.480 1.00 94.06 145 PRO A O 1
ATOM 1153 N N . VAL A 1 146 ? -7.147 -15.058 2.957 1.00 95.38 146 VAL A N 1
ATOM 1154 C CA . VAL A 1 146 ? -7.096 -13.973 1.969 1.00 95.38 146 VAL A CA 1
ATOM 1155 C C . VAL A 1 146 ? -7.882 -14.359 0.722 1.00 95.38 146 VAL A C 1
ATOM 1157 O O . VAL A 1 146 ? -8.752 -13.604 0.304 1.00 95.38 146 VAL A O 1
ATOM 1160 N N . LEU A 1 147 ? -7.629 -15.545 0.161 1.00 94.56 147 LEU A N 1
ATOM 1161 C CA . LEU A 1 147 ? -8.343 -16.020 -1.028 1.00 94.56 147 LEU A CA 1
ATOM 1162 C C . LEU A 1 147 ? -9.838 -16.197 -0.756 1.00 94.56 147 LEU A C 1
ATOM 1164 O O . LEU A 1 147 ? -10.661 -15.790 -1.567 1.00 94.56 147 LEU A O 1
ATOM 1168 N N . LYS A 1 148 ? -10.196 -16.728 0.417 1.00 95.00 148 LYS A N 1
ATOM 1169 C CA . LYS A 1 148 ? -11.597 -16.879 0.821 1.00 95.00 148 LYS A CA 1
ATOM 1170 C C . LYS A 1 148 ? -12.320 -15.537 0.936 1.00 95.00 148 LYS A C 1
ATOM 1172 O O . LYS A 1 148 ? -13.483 -15.448 0.570 1.00 95.00 148 LYS A O 1
ATOM 1177 N N . ALA A 1 149 ? -11.649 -14.500 1.435 1.00 96.12 149 ALA A N 1
ATOM 1178 C CA . ALA A 1 149 ? -12.225 -13.158 1.510 1.00 96.12 149 ALA A CA 1
ATOM 1179 C C . ALA A 1 149 ? -12.408 -12.501 0.134 1.00 96.12 149 ALA A C 1
ATOM 1181 O O . ALA A 1 149 ? -13.236 -11.602 0.001 1.00 96.12 149 ALA A O 1
ATOM 1182 N N . MET A 1 150 ? -11.631 -12.922 -0.868 1.00 95.31 150 MET A N 1
ATOM 1183 C CA . MET A 1 150 ? -11.773 -12.450 -2.244 1.00 95.31 150 MET A CA 1
ATOM 1184 C C . MET A 1 150 ? -12.915 -13.148 -2.993 1.00 95.31 150 MET A C 1
ATOM 1186 O O . MET A 1 150 ? -13.385 -12.572 -3.963 1.00 95.31 150 MET A O 1
ATOM 1190 N N . ASP A 1 151 ? -13.375 -14.323 -2.545 1.00 91.69 151 ASP A N 1
ATOM 1191 C CA . ASP A 1 151 ? -14.491 -15.099 -3.122 1.00 91.69 151 ASP A CA 1
ATOM 1192 C C . ASP A 1 151 ? -14.564 -15.008 -4.662 1.00 91.69 151 ASP A C 1
ATOM 1194 O O . ASP A 1 151 ? -13.720 -15.602 -5.332 1.00 91.69 151 ASP A O 1
ATOM 1198 N N . ASP A 1 152 ? -15.498 -14.213 -5.208 1.00 92.62 152 ASP A N 1
ATOM 1199 C CA . ASP A 1 152 ? -15.465 -13.696 -6.583 1.00 92.62 152 ASP A CA 1
ATOM 1200 C C . ASP A 1 152 ? -14.724 -12.338 -6.633 1.00 92.62 152 ASP A C 1
ATOM 1202 O O . ASP A 1 152 ? -15.327 -11.297 -6.325 1.00 92.62 152 ASP A O 1
ATOM 1206 N N . PRO A 1 153 ? -13.440 -12.292 -7.048 1.00 92.19 153 PRO A N 1
ATOM 1207 C CA . PRO A 1 153 ? -12.633 -11.074 -6.971 1.00 92.19 153 PRO A CA 1
ATOM 1208 C C . PRO A 1 153 ? -13.057 -9.995 -7.985 1.00 92.19 153 PRO A C 1
ATOM 1210 O O . PRO A 1 153 ? -12.538 -8.884 -7.975 1.00 92.19 153 PRO A O 1
ATOM 1213 N N . LEU A 1 154 ? -13.997 -10.295 -8.891 1.00 90.75 154 LEU A N 1
ATOM 1214 C CA . LEU A 1 154 ? -14.593 -9.286 -9.775 1.00 90.75 154 LEU A CA 1
ATOM 1215 C C . LEU A 1 154 ? -15.753 -8.536 -9.104 1.00 90.75 154 LEU A C 1
ATOM 1217 O O . LEU A 1 154 ? -16.171 -7.488 -9.595 1.00 90.75 154 LEU A O 1
ATOM 1221 N N . LYS A 1 155 ? -16.290 -9.063 -7.997 1.00 93.12 155 LYS A N 1
ATOM 1222 C CA . LYS A 1 155 ? -17.453 -8.501 -7.290 1.00 93.12 155 LYS A CA 1
ATOM 1223 C C . LYS A 1 155 ? -17.153 -8.070 -5.861 1.00 93.12 155 LYS A C 1
ATOM 1225 O O . LYS A 1 155 ? -17.914 -7.286 -5.294 1.00 93.12 155 LYS A O 1
ATOM 1230 N N . THR A 1 156 ? -16.088 -8.589 -5.263 1.00 95.88 156 THR A N 1
ATOM 1231 C CA . THR A 1 156 ? -15.713 -8.278 -3.885 1.00 95.88 156 THR A CA 1
ATOM 1232 C C . THR A 1 156 ? -14.634 -7.199 -3.820 1.00 95.88 156 THR A C 1
ATOM 1234 O O . THR A 1 156 ? -14.032 -6.804 -4.818 1.00 95.88 156 THR A O 1
ATOM 1237 N N . LYS A 1 157 ? -14.404 -6.682 -2.611 1.00 97.44 157 LYS A N 1
ATOM 1238 C CA . LYS A 1 157 ? -13.303 -5.767 -2.312 1.00 97.44 157 LYS A CA 1
ATOM 1239 C C . LYS A 1 157 ? -12.624 -6.209 -1.028 1.00 97.44 157 LYS A C 1
ATOM 1241 O O . LYS A 1 157 ? -13.297 -6.546 -0.052 1.00 97.44 157 LYS A O 1
ATOM 1246 N N . THR A 1 158 ? -11.296 -6.204 -1.000 1.00 98.38 158 THR A N 1
ATOM 1247 C CA . THR A 1 158 ? -10.527 -6.647 0.169 1.00 98.38 158 THR A CA 1
ATOM 1248 C C . THR A 1 158 ? -9.338 -5.749 0.460 1.00 98.38 158 THR A C 1
ATOM 1250 O O . THR A 1 158 ? -8.616 -5.347 -0.453 1.00 98.38 158 THR A O 1
ATOM 1253 N N . ILE A 1 159 ? -9.047 -5.560 1.743 1.00 98.50 159 ILE A N 1
ATOM 1254 C CA . ILE A 1 159 ? -7.788 -4.978 2.210 1.00 98.50 159 ILE A CA 1
ATOM 1255 C C . ILE A 1 159 ? -7.050 -6.055 3.000 1.00 98.50 159 ILE A C 1
ATOM 1257 O O . ILE A 1 159 ? -7.501 -6.476 4.063 1.00 98.50 159 ILE A O 1
ATOM 1261 N N . THR A 1 160 ? -5.914 -6.518 2.487 1.00 98.25 160 THR A N 1
ATOM 1262 C CA . THR A 1 160 ? -5.046 -7.464 3.197 1.00 98.25 160 THR A CA 1
ATOM 1263 C C . THR A 1 160 ? -3.995 -6.699 3.988 1.00 98.25 160 THR A C 1
ATOM 1265 O O . THR A 1 160 ? -3.190 -5.982 3.411 1.00 98.25 160 THR A O 1
ATOM 1268 N N . LEU A 1 161 ? -3.962 -6.871 5.305 1.00 98.25 161 LEU A N 1
ATOM 1269 C CA . LEU A 1 161 ? -3.000 -6.242 6.206 1.00 98.25 161 LEU A CA 1
ATOM 1270 C C . LEU A 1 161 ? -1.911 -7.255 6.567 1.00 98.25 161 LEU A C 1
ATOM 1272 O O . LEU A 1 161 ? -2.212 -8.308 7.129 1.00 98.25 161 LEU A O 1
ATOM 1276 N N . SER A 1 162 ? -0.650 -6.948 6.272 1.00 95.62 162 SER A N 1
ATOM 1277 C CA . SER A 1 162 ? 0.486 -7.820 6.587 1.00 95.62 162 SER A CA 1
ATOM 1278 C C . SER A 1 162 ? 1.661 -7.021 7.133 1.00 95.62 162 SER A C 1
ATOM 1280 O O . SER A 1 162 ? 1.867 -5.874 6.759 1.00 95.62 162 SER A O 1
ATOM 1282 N N . CYS A 1 163 ? 2.472 -7.650 7.982 1.00 93.38 163 CYS A N 1
ATOM 1283 C CA . CYS A 1 163 ? 3.775 -7.131 8.405 1.00 93.38 163 CYS A CA 1
ATOM 1284 C C . CYS A 1 163 ? 4.953 -7.991 7.921 1.00 93.38 163 CYS A C 1
ATOM 1286 O O . CYS A 1 163 ? 6.092 -7.780 8.336 1.00 93.38 163 CYS A O 1
ATOM 1288 N N . GLY A 1 164 ? 4.702 -8.955 7.026 1.00 88.38 164 GLY A N 1
ATOM 1289 C CA . GLY A 1 164 ? 5.750 -9.780 6.411 1.00 88.38 164 GLY A CA 1
ATOM 1290 C C . GLY A 1 164 ? 5.301 -11.166 5.955 1.00 88.38 164 GLY A C 1
ATOM 1291 O O . GLY A 1 164 ? 6.048 -11.851 5.267 1.00 88.38 164 GLY A O 1
ATOM 1292 N N . LYS A 1 165 ? 4.087 -11.609 6.302 1.00 89.75 165 LYS A N 1
ATOM 1293 C CA . LYS A 1 165 ? 3.526 -12.821 5.690 1.00 89.75 165 LYS A CA 1
ATOM 1294 C C . LYS A 1 165 ? 3.016 -12.504 4.292 1.00 89.75 165 LYS A C 1
ATOM 1296 O O . LYS A 1 165 ? 2.570 -11.389 4.030 1.00 89.75 165 LYS A O 1
ATOM 1301 N N . LEU A 1 166 ? 3.059 -13.501 3.413 1.00 87.44 166 LEU A N 1
ATOM 1302 C CA . LEU A 1 166 ? 2.603 -13.397 2.022 1.00 87.44 166 LEU A CA 1
ATOM 1303 C C . LEU A 1 166 ? 3.381 -12.383 1.160 1.00 87.44 166 LEU A C 1
ATOM 1305 O O . LEU A 1 166 ? 3.013 -12.143 0.014 1.00 87.44 166 LEU A O 1
ATOM 1309 N N . THR A 1 167 ? 4.483 -11.821 1.667 1.00 82.75 167 THR A N 1
ATOM 1310 C CA . THR A 1 167 ? 5.402 -10.985 0.877 1.00 82.75 167 THR A CA 1
ATOM 1311 C C . THR A 1 167 ? 6.457 -11.821 0.146 1.00 82.75 167 THR A C 1
ATOM 1313 O O . THR A 1 167 ? 7.153 -11.317 -0.735 1.00 82.75 167 THR A O 1
ATOM 1316 N N . THR A 1 168 ? 6.552 -13.119 0.453 1.00 80.31 168 THR A N 1
ATOM 1317 C CA . THR A 1 168 ? 7.457 -14.080 -0.187 1.00 80.31 168 THR A CA 1
ATOM 1318 C C . THR A 1 168 ? 6.737 -15.389 -0.514 1.00 80.31 168 THR A C 1
ATOM 1320 O O . THR A 1 168 ? 5.832 -15.814 0.201 1.00 80.31 168 THR A O 1
ATOM 1323 N N . GLY A 1 169 ? 7.127 -16.025 -1.624 1.00 78.06 169 GLY A N 1
ATOM 1324 C CA . GLY A 1 169 ? 6.728 -17.402 -1.951 1.00 78.06 169 GLY A CA 1
ATOM 1325 C C . GLY A 1 169 ? 5.257 -17.638 -2.315 1.00 78.06 169 GLY A C 1
ATOM 1326 O O . GLY A 1 169 ? 4.863 -18.793 -2.433 1.00 78.06 169 GLY A O 1
ATOM 1327 N N . VAL A 1 170 ? 4.448 -16.589 -2.503 1.00 85.94 170 VAL A N 1
ATOM 1328 C CA . VAL A 1 170 ? 3.033 -16.700 -2.903 1.00 85.94 170 VAL A CA 1
ATOM 1329 C C . VAL A 1 170 ? 2.678 -15.714 -4.018 1.00 85.94 170 VAL A C 1
ATOM 1331 O O . VAL A 1 170 ? 3.343 -14.684 -4.192 1.00 85.94 170 VAL A O 1
ATOM 1334 N N . THR A 1 171 ? 1.602 -16.022 -4.742 1.00 88.50 171 THR A N 1
ATOM 1335 C CA . THR A 1 171 ? 1.027 -15.178 -5.794 1.00 88.50 171 THR A CA 1
ATOM 1336 C C . THR A 1 171 ? -0.461 -14.994 -5.533 1.00 88.50 171 THR A C 1
ATOM 1338 O O . THR A 1 171 ? -1.206 -15.969 -5.476 1.00 88.50 171 THR A O 1
ATOM 1341 N N . VAL A 1 172 ? -0.895 -13.739 -5.417 1.00 92.44 172 VAL A N 1
ATOM 1342 C CA . VAL A 1 172 ? -2.307 -13.360 -5.287 1.00 92.44 172 VAL A CA 1
ATOM 1343 C C . VAL A 1 172 ? -2.632 -12.415 -6.433 1.00 92.44 172 VAL A C 1
ATOM 1345 O O . VAL A 1 172 ? -2.391 -11.213 -6.361 1.00 92.44 172 VAL A O 1
ATOM 1348 N N . ARG A 1 173 ? -3.114 -12.989 -7.539 1.00 92.56 173 ARG A N 1
ATOM 1349 C CA . ARG A 1 173 ? -3.325 -12.269 -8.806 1.00 92.56 173 ARG A CA 1
ATOM 1350 C C . ARG A 1 173 ? -4.277 -11.071 -8.683 1.00 92.56 173 ARG A C 1
ATOM 1352 O O . ARG A 1 173 ? -3.949 -10.047 -9.284 1.00 92.56 173 ARG A O 1
ATOM 1359 N N . PRO A 1 174 ? -5.368 -11.136 -7.889 1.00 94.38 174 PRO A N 1
ATOM 1360 C CA . PRO A 1 174 ? -6.290 -10.011 -7.772 1.00 94.38 174 PRO A CA 1
ATOM 1361 C C . PRO A 1 174 ? -5.693 -8.750 -7.152 1.00 94.38 174 PRO A C 1
ATOM 1363 O O . PRO A 1 174 ? -6.259 -7.687 -7.357 1.00 94.38 174 PRO A O 1
ATOM 1366 N N . TRP A 1 175 ? -4.573 -8.812 -6.414 1.00 95.38 175 TRP A N 1
ATOM 1367 C CA . TRP A 1 175 ? -3.994 -7.591 -5.850 1.00 95.38 175 TRP A CA 1
ATOM 1368 C C . TRP A 1 175 ? -3.560 -6.621 -6.953 1.00 95.38 175 TRP A C 1
ATOM 1370 O O . TRP A 1 175 ? -2.662 -6.921 -7.743 1.00 95.38 175 TRP A O 1
ATOM 1380 N N . THR A 1 176 ? -4.172 -5.441 -6.956 1.00 93.62 176 THR A N 1
ATOM 1381 C CA . THR A 1 176 ? -3.915 -4.341 -7.895 1.00 93.62 176 THR A CA 1
ATOM 1382 C C . THR A 1 176 ? -3.135 -3.201 -7.255 1.00 93.62 176 THR A C 1
ATOM 1384 O O . THR A 1 176 ? -2.576 -2.367 -7.959 1.00 93.62 176 THR A O 1
ATOM 1387 N N . GLY A 1 177 ? -3.054 -3.155 -5.924 1.00 94.00 177 GLY A N 1
ATOM 1388 C CA . GLY A 1 177 ? -2.321 -2.109 -5.222 1.00 94.00 177 GLY A CA 1
ATOM 1389 C C . GLY A 1 177 ? -1.637 -2.585 -3.950 1.00 94.00 177 GLY A C 1
ATOM 1390 O O . GLY A 1 177 ? -2.154 -3.452 -3.244 1.00 94.00 177 GLY A O 1
ATOM 1391 N N . ILE A 1 178 ? -0.488 -1.993 -3.631 1.00 94.62 178 ILE A N 1
ATOM 1392 C CA . ILE A 1 178 ? 0.196 -2.176 -2.349 1.00 94.62 178 ILE A CA 1
ATOM 1393 C C . ILE A 1 178 ? 0.499 -0.834 -1.687 1.00 94.62 178 ILE A C 1
ATOM 1395 O O . ILE A 1 178 ? 0.995 0.076 -2.335 1.00 94.62 178 ILE A O 1
ATOM 1399 N N . PHE A 1 179 ? 0.234 -0.719 -0.388 1.00 94.94 179 PHE A N 1
ATOM 1400 C CA . PHE A 1 179 ? 0.582 0.442 0.430 1.00 94.94 179 PHE A CA 1
ATOM 1401 C C . PHE A 1 179 ? 1.813 0.120 1.285 1.00 94.94 179 PHE A C 1
ATOM 1403 O O . PHE A 1 179 ? 1.762 -0.757 2.150 1.00 94.94 179 PHE A O 1
ATOM 1410 N N . MET A 1 180 ? 2.915 0.838 1.065 1.00 92.38 180 MET A N 1
ATOM 1411 C CA . MET A 1 180 ? 4.177 0.687 1.796 1.00 92.38 180 MET A CA 1
ATOM 1412 C C . MET A 1 180 ? 4.160 1.525 3.084 1.00 92.38 180 MET A C 1
ATOM 1414 O O . MET A 1 180 ? 4.658 2.650 3.124 1.00 92.38 180 MET A O 1
ATOM 1418 N N . LEU A 1 181 ? 3.577 0.975 4.154 1.00 93.38 181 LEU A N 1
ATOM 1419 C CA . LEU A 1 181 ? 3.295 1.676 5.421 1.00 93.38 181 LEU A CA 1
ATOM 1420 C C . LEU A 1 181 ? 4.309 1.373 6.535 1.00 93.38 181 LEU A C 1
ATOM 1422 O O . LEU A 1 181 ? 4.013 1.491 7.721 1.00 93.38 181 LEU A O 1
ATOM 1426 N N . ARG A 1 182 ? 5.514 0.951 6.164 1.00 90.75 182 ARG A N 1
ATOM 1427 C CA . ARG A 1 182 ? 6.614 0.667 7.087 1.00 90.75 182 ARG A CA 1
ATOM 1428 C C . ARG A 1 182 ? 7.931 1.073 6.468 1.00 90.75 182 ARG A C 1
ATOM 1430 O O . ARG A 1 182 ? 8.041 1.125 5.243 1.00 90.75 182 ARG A O 1
ATOM 1437 N N . ASN A 1 183 ? 8.948 1.272 7.294 1.00 86.19 183 ASN A N 1
ATOM 1438 C CA 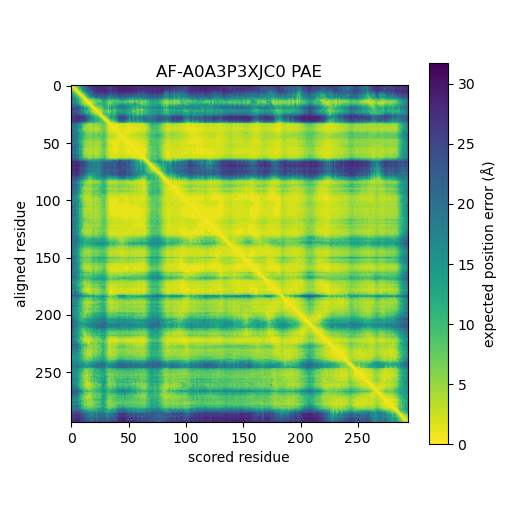. ASN A 1 183 ? 10.312 1.326 6.789 1.00 86.19 183 ASN A CA 1
ATOM 1439 C C . ASN A 1 183 ? 10.730 -0.074 6.344 1.00 86.19 183 ASN A C 1
ATOM 1441 O O . ASN A 1 183 ? 10.590 -1.051 7.090 1.00 86.19 183 ASN A O 1
ATOM 1445 N N . SER A 1 184 ? 11.231 -0.160 5.114 1.00 72.88 184 SER A N 1
ATOM 1446 C CA . SER A 1 184 ? 11.976 -1.327 4.662 1.00 72.88 184 SER A CA 1
ATOM 1447 C C . SER A 1 184 ? 13.439 -1.114 5.011 1.00 72.88 184 SER A C 1
ATOM 1449 O O . SER A 1 184 ? 14.018 -0.097 4.641 1.00 72.88 184 SER A O 1
ATOM 1451 N N . SER A 1 185 ? 14.026 -2.058 5.740 1.00 67.31 185 SER A N 1
ATOM 1452 C CA . SER A 1 185 ? 15.448 -2.037 6.089 1.00 67.31 185 SER A CA 1
ATOM 1453 C C . SER A 1 185 ? 16.348 -2.484 4.934 1.00 67.31 185 SER A C 1
ATOM 1455 O O . SER A 1 185 ? 17.556 -2.281 5.005 1.00 67.31 185 SER A O 1
ATOM 1457 N N . SER A 1 186 ? 15.786 -3.101 3.885 1.00 79.00 186 SER A N 1
ATOM 1458 C CA . SER A 1 186 ? 16.539 -3.525 2.703 1.00 79.00 186 SER A CA 1
ATOM 1459 C C . SER A 1 186 ? 15.734 -3.350 1.403 1.00 79.00 186 SER A C 1
ATOM 1461 O O . SER A 1 186 ? 14.506 -3.548 1.421 1.00 79.00 186 SER A O 1
ATOM 1463 N N . PRO A 1 187 ? 16.399 -3.053 0.268 1.00 81.31 187 PRO A N 1
ATOM 1464 C CA . PRO A 1 187 ? 15.730 -2.959 -1.030 1.00 81.31 187 PRO A CA 1
ATOM 1465 C C . PRO A 1 187 ? 15.087 -4.276 -1.460 1.00 81.31 187 PRO A C 1
ATOM 1467 O O . PRO A 1 187 ? 14.016 -4.290 -2.059 1.00 81.31 187 PRO A O 1
ATOM 1470 N N . GLU A 1 188 ? 15.677 -5.408 -1.082 1.00 83.38 188 GLU A N 1
ATOM 1471 C CA . GLU A 1 188 ? 15.148 -6.731 -1.403 1.00 83.38 188 GLU A CA 1
ATOM 1472 C C . GLU A 1 188 ? 13.778 -6.946 -0.762 1.00 83.38 188 GLU A C 1
ATOM 1474 O O . GLU A 1 188 ? 12.858 -7.395 -1.437 1.00 83.38 188 GLU A O 1
ATOM 1479 N N . THR A 1 189 ? 13.608 -6.585 0.514 1.00 83.25 189 THR A N 1
ATOM 1480 C CA . THR A 1 189 ? 12.309 -6.712 1.197 1.00 83.25 189 THR A CA 1
ATOM 1481 C C . THR A 1 189 ? 11.264 -5.787 0.571 1.00 83.25 189 THR A C 1
ATOM 1483 O O . THR A 1 189 ? 10.101 -6.173 0.429 1.00 83.25 189 THR A O 1
ATOM 1486 N N . TYR A 1 190 ? 11.682 -4.588 0.155 1.00 86.25 190 TYR A N 1
ATOM 1487 C CA . TYR A 1 190 ? 10.823 -3.612 -0.507 1.00 86.25 190 TYR A CA 1
ATOM 1488 C C . TYR A 1 190 ? 10.287 -4.151 -1.836 1.00 86.25 190 TYR A C 1
ATOM 1490 O O . TYR A 1 190 ? 9.074 -4.271 -2.021 1.00 86.25 190 TYR A O 1
ATOM 1498 N N . PHE A 1 191 ? 11.186 -4.549 -2.738 1.00 86.50 191 PHE A N 1
ATOM 1499 C CA . PHE A 1 191 ? 10.811 -5.024 -4.066 1.00 86.50 191 PHE A CA 1
ATOM 1500 C C . PHE A 1 191 ? 10.172 -6.410 -4.049 1.00 86.50 191 PHE A C 1
ATOM 1502 O O . PHE A 1 191 ? 9.262 -6.664 -4.833 1.00 86.50 191 PHE A O 1
ATOM 1509 N N . GLN A 1 192 ? 10.533 -7.283 -3.102 1.00 84.88 192 GLN A N 1
ATOM 1510 C CA . GLN A 1 192 ? 9.826 -8.553 -2.911 1.00 84.88 192 GLN A CA 1
ATOM 1511 C C . GLN A 1 192 ? 8.349 -8.359 -2.580 1.00 84.88 192 GLN A C 1
ATOM 1513 O O . GLN A 1 192 ? 7.547 -9.188 -3.004 1.00 84.88 192 GLN A O 1
ATOM 1518 N N . ALA A 1 193 ? 7.999 -7.303 -1.839 1.00 86.06 193 ALA A N 1
ATOM 1519 C CA . ALA A 1 193 ? 6.615 -6.948 -1.552 1.00 86.06 193 ALA A CA 1
ATOM 1520 C C . ALA A 1 193 ? 5.969 -6.195 -2.729 1.00 86.06 193 ALA A C 1
ATOM 1522 O O . ALA A 1 193 ? 4.882 -6.577 -3.159 1.00 86.06 193 ALA A O 1
ATOM 1523 N N . ALA A 1 194 ? 6.643 -5.185 -3.293 1.00 86.50 194 ALA A N 1
ATOM 1524 C CA . ALA A 1 194 ? 6.128 -4.388 -4.413 1.00 86.50 194 ALA A CA 1
ATOM 1525 C C . ALA A 1 194 ? 5.798 -5.248 -5.640 1.00 86.50 194 ALA A C 1
ATOM 1527 O O . ALA A 1 194 ? 4.725 -5.116 -6.221 1.00 86.50 194 ALA A O 1
ATOM 1528 N N . PHE A 1 195 ? 6.658 -6.200 -5.994 1.00 86.69 195 PHE A N 1
ATOM 1529 C CA . PHE A 1 195 ? 6.433 -7.062 -7.154 1.00 86.69 195 PHE A CA 1
ATOM 1530 C C . PHE A 1 195 ? 5.312 -8.093 -6.955 1.00 86.69 195 PHE A C 1
ATOM 1532 O O . PHE A 1 195 ? 4.885 -8.723 -7.923 1.00 86.69 195 PHE A O 1
ATOM 1539 N N . ARG A 1 196 ? 4.754 -8.249 -5.742 1.00 87.06 196 ARG A N 1
ATOM 1540 C CA . ARG A 1 196 ? 3.603 -9.148 -5.524 1.00 87.06 196 ARG A CA 1
ATOM 1541 C C . ARG A 1 196 ? 2.370 -8.695 -6.280 1.00 87.06 196 ARG A C 1
ATOM 1543 O O . ARG A 1 196 ? 1.636 -9.541 -6.786 1.00 87.06 196 ARG A O 1
ATOM 1550 N N . VAL A 1 197 ? 2.159 -7.386 -6.384 1.00 87.50 197 VAL A N 1
ATOM 1551 C CA . VAL A 1 197 ? 0.974 -6.845 -7.058 1.00 87.50 197 VAL A CA 1
ATOM 1552 C C . VAL A 1 197 ? 1.127 -6.804 -8.577 1.00 87.50 197 VAL A C 1
ATOM 1554 O O . VAL A 1 197 ? 0.129 -6.668 -9.272 1.00 87.50 197 VAL A O 1
ATOM 1557 N N . GLN A 1 198 ? 2.332 -7.042 -9.103 1.00 86.50 198 GLN A N 1
ATOM 1558 C CA . GLN A 1 198 ? 2.609 -7.068 -10.545 1.00 86.50 198 GLN A CA 1
ATOM 1559 C C . GLN A 1 198 ? 2.306 -8.415 -11.216 1.00 86.50 198 GLN A C 1
ATOM 1561 O O . GLN A 1 198 ? 2.422 -8.546 -12.430 1.00 86.50 198 GLN A O 1
ATOM 1566 N N . SER A 1 199 ? 1.940 -9.449 -10.449 1.00 85.12 199 SER A N 1
ATOM 1567 C CA . SER A 1 199 ? 1.626 -10.766 -11.022 1.00 85.12 199 SER A CA 1
ATOM 1568 C C . SER A 1 199 ? 0.390 -10.680 -11.929 1.00 85.12 199 SER A C 1
ATOM 1570 O O . SER A 1 199 ? -0.662 -10.303 -11.415 1.00 85.12 199 SER A O 1
ATOM 1572 N N . PRO A 1 200 ? 0.445 -11.064 -13.217 1.00 84.81 200 PRO A N 1
ATOM 1573 C CA . PRO A 1 200 ? -0.677 -10.929 -14.137 1.00 84.81 200 PRO A CA 1
ATOM 1574 C C . PRO A 1 200 ? -1.930 -11.646 -13.654 1.00 84.81 200 PRO A C 1
ATOM 1576 O O . PRO A 1 200 ? -1.874 -12.759 -13.109 1.00 84.81 200 PRO A O 1
ATOM 1579 N N . TRP A 1 201 ? -3.072 -11.022 -13.911 1.00 88.00 201 TRP A N 1
ATOM 1580 C CA . TRP A 1 201 ? -4.372 -11.640 -13.733 1.00 88.00 201 TRP A CA 1
ATOM 1581 C C . TRP A 1 201 ? -5.038 -11.740 -15.097 1.00 88.00 201 TRP A C 1
ATOM 1583 O O . TRP A 1 201 ? -5.389 -10.722 -15.685 1.00 88.00 201 TRP A O 1
ATOM 1593 N N . THR A 1 202 ? -5.155 -12.964 -15.606 1.00 87.44 202 THR A N 1
ATOM 1594 C CA . THR A 1 202 ? -5.763 -13.247 -16.905 1.00 87.44 202 THR A CA 1
ATOM 1595 C C . THR A 1 202 ? -6.912 -14.237 -16.749 1.00 87.44 202 THR A C 1
ATOM 1597 O O . THR A 1 202 ? -6.888 -15.101 -15.866 1.00 87.44 202 THR A O 1
ATOM 1600 N N . LEU A 1 203 ? -7.929 -14.088 -17.594 1.00 83.69 203 LEU A N 1
ATOM 1601 C CA . LEU A 1 203 ? -9.010 -15.043 -17.788 1.00 83.69 203 LEU A CA 1
ATOM 1602 C C . LEU A 1 203 ? -8.737 -15.810 -19.081 1.00 83.69 203 LEU A C 1
ATOM 1604 O O . LEU A 1 203 ? -8.710 -15.220 -20.157 1.00 83.69 203 LEU A O 1
ATOM 1608 N N . LYS A 1 204 ? -8.527 -17.121 -18.974 1.00 85.81 204 LYS A N 1
ATOM 1609 C CA . LYS A 1 204 ? -8.330 -17.986 -20.143 1.00 85.81 204 LYS A CA 1
ATOM 1610 C C . LYS A 1 204 ? -9.667 -18.343 -20.770 1.00 85.81 204 LYS A C 1
ATOM 1612 O O . LYS A 1 204 ? -10.606 -18.634 -20.032 1.00 85.81 204 LYS A O 1
ATOM 1617 N N . ASN A 1 205 ? -9.704 -18.413 -22.098 1.00 84.62 205 ASN A N 1
ATOM 1618 C CA . ASN A 1 205 ? -10.885 -18.784 -22.874 1.00 84.62 205 ASN A CA 1
ATOM 1619 C C . ASN A 1 205 ? -12.131 -17.955 -22.481 1.00 84.62 205 ASN A C 1
ATOM 1621 O O . ASN A 1 205 ? -13.124 -18.524 -22.019 1.00 84.62 205 ASN A O 1
ATOM 1625 N N . PRO A 1 206 ? -12.067 -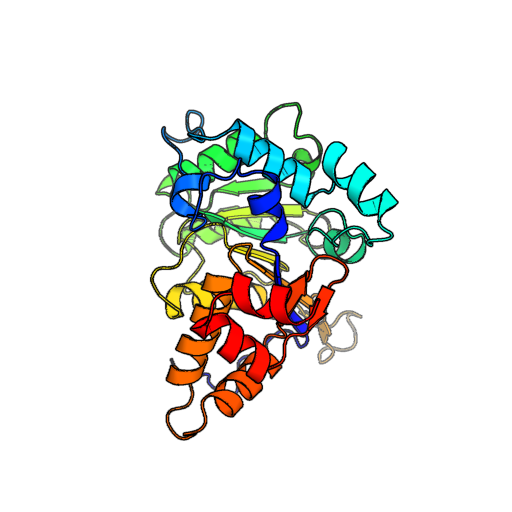16.611 -22.581 1.00 81.12 206 PRO A N 1
ATOM 1626 C CA . PRO A 1 206 ? -13.102 -15.716 -22.056 1.00 81.12 206 PRO A CA 1
ATOM 1627 C C . PRO A 1 206 ? -14.474 -15.904 -22.726 1.00 81.12 206 PRO A C 1
ATOM 1629 O O . PRO A 1 206 ? -15.500 -15.694 -22.083 1.00 81.12 206 PRO A O 1
ATOM 1632 N N . ASP A 1 207 ? -14.501 -16.317 -23.994 1.00 84.56 207 ASP A N 1
ATOM 1633 C CA . ASP A 1 207 ? -15.705 -16.557 -24.800 1.00 84.56 207 ASP A CA 1
ATOM 1634 C C . ASP A 1 207 ? -16.180 -18.027 -24.779 1.00 84.56 207 ASP A C 1
ATOM 1636 O O . ASP A 1 207 ? -17.218 -18.363 -25.356 1.00 84.56 207 ASP A O 1
ATOM 1640 N N . GLY A 1 208 ? -15.418 -18.915 -24.128 1.00 83.88 208 GLY A N 1
ATOM 1641 C CA . GLY A 1 208 ? -15.649 -20.359 -24.096 1.00 83.88 208 GLY A CA 1
ATOM 1642 C C . GLY A 1 208 ? -15.312 -21.101 -25.397 1.00 83.88 208 GLY A C 1
ATOM 1643 O O . GLY A 1 208 ? -15.382 -22.331 -25.412 1.00 83.88 208 GLY A O 1
ATOM 1644 N N . GLN A 1 209 ? -14.933 -20.395 -26.464 1.00 85.00 209 GLN A N 1
ATOM 1645 C CA . GLN A 1 209 ? -14.729 -20.925 -27.818 1.00 85.00 209 GLN A CA 1
ATOM 1646 C C . GLN A 1 209 ? -13.277 -20.813 -28.294 1.00 85.00 209 GLN A C 1
ATOM 1648 O O . GLN A 1 209 ? -12.854 -21.587 -29.156 1.00 85.00 209 GLN A O 1
ATOM 1653 N N . SER A 1 210 ? -12.508 -19.903 -27.705 1.00 85.94 210 SER A N 1
ATOM 1654 C CA . SER A 1 210 ? -11.143 -19.558 -28.082 1.00 85.94 210 SER A CA 1
ATOM 1655 C C . SER A 1 210 ? -10.172 -20.014 -26.983 1.00 85.94 210 SER A C 1
ATOM 1657 O O . SER A 1 210 ? -9.715 -19.215 -26.166 1.00 85.94 210 SER A O 1
ATOM 1659 N N . PRO A 1 211 ? -9.795 -21.312 -26.936 1.00 82.31 211 PRO A N 1
ATOM 1660 C CA . PRO A 1 211 ? -9.033 -21.896 -25.824 1.00 82.31 211 PRO A CA 1
ATOM 1661 C C . PRO A 1 211 ? -7.632 -21.300 -25.630 1.00 82.31 211 PRO A C 1
ATOM 1663 O O . PRO A 1 211 ? -7.045 -21.461 -24.560 1.00 82.31 211 PRO A O 1
ATOM 1666 N N . ASN A 1 212 ? -7.101 -20.624 -26.652 1.00 87.62 212 ASN A N 1
ATOM 1667 C CA . ASN A 1 212 ? -5.796 -19.964 -26.620 1.00 87.62 212 ASN A CA 1
ATOM 1668 C C . ASN A 1 212 ? -5.886 -18.455 -26.344 1.00 87.62 212 ASN A C 1
ATOM 1670 O O . ASN A 1 212 ? -4.848 -17.807 -26.242 1.00 87.62 212 ASN A O 1
ATOM 1674 N N . GLU A 1 213 ? -7.089 -17.887 -26.256 1.00 85.88 213 GLU A N 1
ATOM 1675 C CA . GLU A 1 213 ? -7.269 -16.472 -25.949 1.00 85.88 213 GLU A CA 1
ATOM 1676 C C . GLU A 1 213 ? -7.208 -16.253 -24.434 1.00 85.88 213 GLU A C 1
ATOM 1678 O O . GLU A 1 213 ? -7.791 -17.002 -23.644 1.00 85.88 213 GLU A O 1
ATOM 1683 N N . GLU A 1 214 ? -6.482 -15.218 -24.021 1.00 86.12 214 GLU A N 1
ATOM 1684 C CA . GLU A 1 214 ? -6.436 -14.769 -22.636 1.00 86.12 214 GLU A CA 1
ATOM 1685 C C . GLU A 1 214 ? -6.873 -13.305 -22.572 1.00 86.12 214 GLU A C 1
ATOM 1687 O O . GLU A 1 214 ? -6.282 -12.443 -23.217 1.00 86.12 214 GLU A O 1
ATOM 1692 N N . LEU A 1 215 ? -7.892 -13.020 -21.762 1.00 84.62 215 LEU A N 1
ATOM 1693 C CA . LEU A 1 215 ? -8.295 -11.658 -21.434 1.00 84.62 215 LEU A CA 1
ATOM 1694 C C . LEU A 1 215 ? -7.494 -11.176 -20.224 1.00 84.62 215 LEU A C 1
ATOM 1696 O O . LEU A 1 215 ? -7.521 -11.806 -19.165 1.00 84.62 215 LEU A O 1
ATOM 1700 N N . ILE A 1 216 ? -6.804 -10.046 -20.352 1.00 85.94 216 ILE A N 1
ATOM 1701 C CA . ILE A 1 216 ? -6.087 -9.417 -19.241 1.00 85.94 216 ILE A CA 1
ATOM 1702 C C . ILE A 1 216 ? -7.105 -8.697 -18.351 1.00 85.94 216 ILE A C 1
ATOM 1704 O O . ILE A 1 216 ? -7.755 -7.751 -18.773 1.00 85.94 216 ILE A O 1
ATOM 1708 N N . LEU A 1 217 ? -7.250 -9.157 -17.107 1.00 86.75 217 LEU A N 1
ATOM 1709 C CA . LEU A 1 217 ? -8.138 -8.550 -16.106 1.00 86.75 217 LEU A CA 1
ATOM 1710 C C . LEU A 1 217 ? -7.439 -7.455 -15.296 1.00 86.75 217 LEU A C 1
ATOM 1712 O O . LEU A 1 217 ? -8.090 -6.574 -14.743 1.00 86.75 217 LEU A O 1
ATOM 1716 N N . LYS A 1 218 ? -6.108 -7.530 -15.195 1.00 90.00 218 LYS A N 1
ATOM 1717 C CA . LYS A 1 218 ? -5.278 -6.535 -14.516 1.00 90.00 218 LYS A CA 1
ATOM 1718 C C . LYS A 1 218 ? -4.288 -5.934 -15.499 1.00 90.00 218 LYS A C 1
ATOM 1720 O O . LYS A 1 218 ? -3.211 -6.488 -15.704 1.00 90.00 218 LYS A O 1
ATOM 1725 N N . GLU A 1 219 ? -4.676 -4.810 -16.082 1.00 84.38 219 GLU A N 1
ATOM 1726 C CA . GLU A 1 219 ? -3.821 -4.026 -16.978 1.00 84.38 219 GLU A CA 1
ATOM 1727 C C . GLU A 1 219 ? -2.792 -3.212 -16.185 1.00 84.38 219 GLU A C 1
ATOM 1729 O O . GLU A 1 219 ? -1.622 -3.144 -16.559 1.00 84.38 219 GLU A O 1
ATOM 1734 N N . GLU A 1 220 ? -3.209 -2.666 -15.038 1.00 85.19 220 GLU A N 1
ATOM 1735 C CA . GLU A 1 220 ? -2.388 -1.784 -14.213 1.00 85.19 220 GLU A CA 1
ATOM 1736 C C . GLU A 1 220 ? -2.301 -2.252 -12.757 1.00 85.19 220 GLU A C 1
ATOM 1738 O O . GLU A 1 220 ? -3.254 -2.799 -12.190 1.00 85.19 220 GLU A O 1
ATOM 1743 N N . CYS A 1 221 ? -1.164 -1.984 -12.113 1.00 89.56 221 CYS A N 1
ATOM 1744 C CA . CYS A 1 221 ? -1.045 -2.082 -10.661 1.00 89.56 221 CYS A CA 1
ATOM 1745 C C . CYS A 1 221 ? -0.232 -0.928 -10.063 1.00 89.56 221 CYS A C 1
ATOM 1747 O O . CYS A 1 221 ? 0.542 -0.266 -10.757 1.00 89.56 221 CYS A O 1
ATOM 1749 N N . TYR A 1 222 ? -0.414 -0.683 -8.764 1.00 91.00 222 TYR A N 1
ATOM 1750 C CA . TYR A 1 222 ? 0.101 0.508 -8.094 1.00 91.00 222 TYR A CA 1
ATOM 1751 C C . TYR A 1 222 ? 0.851 0.177 -6.798 1.00 91.00 222 TYR A C 1
ATOM 1753 O O . TYR A 1 222 ? 0.328 -0.481 -5.901 1.00 91.00 222 TYR A O 1
ATOM 1761 N N . VAL A 1 223 ? 2.073 0.682 -6.659 1.00 91.50 223 VAL A N 1
ATOM 1762 C CA . VAL A 1 223 ? 2.819 0.687 -5.394 1.00 91.50 223 VAL A CA 1
ATOM 1763 C C . VAL A 1 223 ? 2.705 2.085 -4.805 1.00 91.50 223 VAL A C 1
ATOM 1765 O O . VAL A 1 223 ? 3.219 3.028 -5.384 1.00 91.50 223 VAL A O 1
ATOM 1768 N N . PHE A 1 224 ? 2.034 2.249 -3.673 1.00 90.12 224 PHE A N 1
ATOM 1769 C CA . PHE A 1 224 ? 1.920 3.528 -2.980 1.00 90.12 224 PHE A CA 1
ATOM 1770 C C . PHE A 1 224 ? 2.981 3.622 -1.894 1.00 90.12 224 PHE A C 1
ATOM 1772 O O . PHE A 1 224 ? 2.943 2.874 -0.914 1.00 90.12 224 PHE A O 1
ATOM 1779 N N . ASP A 1 225 ? 3.902 4.566 -2.051 1.00 86.88 225 ASP A N 1
ATOM 1780 C CA . ASP A 1 225 ? 4.875 4.914 -1.027 1.00 86.88 225 ASP A CA 1
ATOM 1781 C C . ASP A 1 225 ? 4.785 6.405 -0.702 1.00 86.88 225 ASP A C 1
ATOM 1783 O O . ASP A 1 225 ? 4.775 7.282 -1.568 1.00 86.88 225 ASP A O 1
ATOM 1787 N N . PHE A 1 226 ? 4.698 6.694 0.585 1.00 79.06 226 PHE A N 1
ATOM 1788 C CA . PHE A 1 226 ? 4.524 8.045 1.090 1.00 79.06 226 PHE A CA 1
ATOM 1789 C C . PHE A 1 226 ? 5.789 8.586 1.775 1.00 79.06 226 PHE A C 1
ATOM 1791 O O . PHE A 1 226 ? 5.770 9.675 2.345 1.00 79.06 226 PHE A O 1
ATOM 1798 N N . ALA A 1 227 ? 6.893 7.838 1.707 1.00 80.25 227 ALA A N 1
ATOM 1799 C CA . ALA A 1 227 ? 8.236 8.278 2.060 1.00 80.25 227 ALA A CA 1
ATOM 1800 C C . ALA A 1 227 ? 9.089 8.344 0.774 1.00 80.25 227 ALA A C 1
ATOM 1802 O O . ALA A 1 227 ? 9.887 7.436 0.519 1.00 80.25 227 ALA A O 1
ATOM 1803 N N . PRO A 1 228 ? 8.915 9.391 -0.064 1.00 76.00 228 PRO A N 1
ATOM 1804 C CA . PRO A 1 228 ? 9.518 9.470 -1.397 1.00 76.00 228 PRO A CA 1
ATOM 1805 C C . PRO A 1 228 ? 11.044 9.352 -1.362 1.00 76.00 228 PRO A C 1
ATOM 1807 O O . PRO A 1 228 ? 11.593 8.539 -2.097 1.00 76.00 228 PRO A O 1
ATOM 1810 N N . ASP A 1 229 ? 11.714 10.060 -0.446 1.00 75.75 229 ASP A N 1
ATOM 1811 C CA . ASP A 1 229 ? 13.170 9.990 -0.251 1.00 75.75 229 ASP A CA 1
ATOM 1812 C C . ASP A 1 229 ? 13.671 8.555 -0.101 1.00 75.75 229 ASP A C 1
ATOM 1814 O O . ASP A 1 229 ? 14.660 8.141 -0.707 1.00 75.75 229 ASP A O 1
ATOM 1818 N N . ARG A 1 230 ? 12.969 7.783 0.729 1.00 78.56 230 ARG A N 1
ATOM 1819 C CA . ARG A 1 230 ? 13.311 6.395 1.003 1.00 78.56 230 ARG A CA 1
ATOM 1820 C C . ARG A 1 230 ? 13.050 5.534 -0.222 1.00 78.56 230 ARG A C 1
ATOM 1822 O O . ARG A 1 230 ? 13.909 4.733 -0.569 1.00 78.56 230 ARG A O 1
ATOM 1829 N N . ALA A 1 231 ? 11.889 5.676 -0.857 1.00 81.75 231 ALA A N 1
ATOM 1830 C CA . ALA A 1 231 ? 11.523 4.884 -2.027 1.00 81.75 231 ALA A CA 1
ATOM 1831 C C . ALA A 1 231 ? 12.517 5.083 -3.182 1.00 81.75 231 ALA A C 1
ATOM 1833 O O . ALA A 1 231 ? 12.988 4.106 -3.760 1.00 81.75 231 ALA A O 1
ATOM 1834 N N . LEU A 1 232 ? 12.903 6.333 -3.453 1.00 83.06 232 LEU A N 1
ATOM 1835 C CA . LEU A 1 232 ? 13.897 6.679 -4.470 1.00 83.06 232 LEU A CA 1
ATOM 1836 C C . LEU A 1 232 ? 15.273 6.086 -4.143 1.00 83.06 232 LEU A C 1
ATOM 1838 O O . LEU A 1 232 ? 15.900 5.493 -5.019 1.00 83.06 232 LEU A O 1
ATOM 1842 N N . ARG A 1 233 ? 15.702 6.146 -2.872 1.00 83.56 233 ARG A N 1
ATOM 1843 C CA . ARG A 1 233 ? 16.919 5.458 -2.405 1.00 83.56 233 ARG A CA 1
ATOM 1844 C C . ARG A 1 233 ? 16.845 3.941 -2.616 1.00 83.56 233 ARG A C 1
ATOM 1846 O O . ARG A 1 233 ? 17.791 3.363 -3.136 1.00 83.56 233 ARG A O 1
ATOM 1853 N N . GLN A 1 234 ? 15.716 3.296 -2.294 1.00 84.44 234 GLN A N 1
ATOM 1854 C CA . GLN A 1 234 ? 15.552 1.855 -2.538 1.00 84.44 234 GLN A CA 1
ATOM 1855 C C . GLN A 1 234 ? 15.681 1.515 -4.029 1.00 84.44 234 GLN A C 1
ATOM 1857 O O . GLN A 1 234 ? 16.332 0.526 -4.360 1.00 84.44 234 GLN A O 1
ATOM 1862 N N . ILE A 1 235 ? 15.090 2.322 -4.920 1.00 85.19 235 ILE A N 1
ATOM 1863 C CA . ILE A 1 235 ? 15.200 2.144 -6.377 1.00 85.19 235 ILE A CA 1
ATOM 1864 C C . ILE A 1 235 ? 16.656 2.237 -6.825 1.00 85.19 235 ILE A C 1
ATOM 1866 O O . ILE A 1 235 ? 17.140 1.313 -7.476 1.00 85.19 235 ILE A O 1
ATOM 1870 N N . ALA A 1 236 ? 17.351 3.317 -6.460 1.00 84.19 236 ALA A N 1
ATOM 1871 C CA . ALA A 1 236 ? 18.740 3.539 -6.853 1.00 84.19 236 ALA A CA 1
ATOM 1872 C C . ALA A 1 236 ? 19.653 2.399 -6.368 1.00 84.19 236 ALA A C 1
ATOM 1874 O O . ALA A 1 236 ? 20.389 1.810 -7.165 1.00 84.19 236 ALA A O 1
ATOM 1875 N N . ASP A 1 237 ? 19.540 2.025 -5.089 1.00 85.12 237 ASP A N 1
ATOM 1876 C CA . ASP A 1 237 ? 20.325 0.947 -4.484 1.00 85.12 237 ASP A CA 1
ATOM 1877 C C . ASP A 1 237 ? 20.058 -0.407 -5.150 1.00 85.12 237 ASP A C 1
ATOM 1879 O O . ASP A 1 237 ? 20.989 -1.175 -5.406 1.00 85.12 237 ASP A O 1
ATOM 1883 N N . TYR A 1 238 ? 18.792 -0.730 -5.428 1.00 84.44 238 TYR A N 1
ATOM 1884 C CA . TYR A 1 238 ? 18.424 -2.017 -6.016 1.00 84.44 238 TYR A CA 1
ATOM 1885 C C . TYR A 1 238 ? 18.809 -2.114 -7.491 1.00 84.44 238 TYR A C 1
ATOM 1887 O O . TYR A 1 238 ? 19.382 -3.125 -7.901 1.00 84.44 238 TYR A O 1
ATOM 1895 N N . ALA A 1 239 ? 18.562 -1.058 -8.270 1.00 83.69 239 ALA A N 1
ATOM 1896 C CA . ALA A 1 239 ? 18.959 -0.984 -9.672 1.00 83.69 239 ALA A CA 1
ATOM 1897 C C . ALA A 1 239 ? 20.478 -1.160 -9.820 1.00 83.69 239 ALA A C 1
ATOM 1899 O O . ALA A 1 239 ? 20.939 -1.943 -10.649 1.00 83.69 239 ALA A O 1
ATOM 1900 N N . CYS A 1 240 ? 21.262 -0.531 -8.937 1.00 79.00 240 CYS A N 1
ATOM 1901 C CA . CYS A 1 240 ? 22.718 -0.662 -8.938 1.00 79.00 240 CYS A CA 1
ATOM 1902 C C . CYS A 1 240 ? 23.221 -2.082 -8.626 1.00 79.00 240 CYS A C 1
ATOM 1904 O O . CYS A 1 240 ? 24.305 -2.447 -9.083 1.00 79.00 240 CYS A O 1
ATOM 1906 N N . ARG A 1 241 ? 22.449 -2.880 -7.873 1.00 81.31 241 ARG A N 1
ATOM 1907 C CA . ARG A 1 241 ? 22.768 -4.277 -7.518 1.00 81.31 241 ARG A CA 1
ATOM 1908 C C . ARG A 1 241 ? 22.314 -5.299 -8.563 1.00 81.31 241 ARG A C 1
ATOM 1910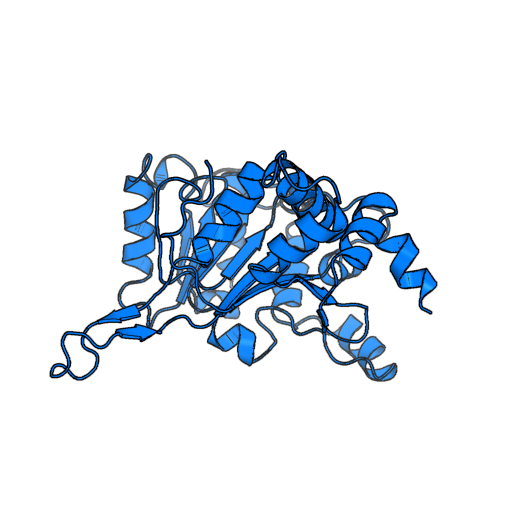 O O . ARG A 1 241 ? 22.833 -6.412 -8.567 1.00 81.31 241 ARG A O 1
ATOM 1917 N N . LEU A 1 242 ? 21.317 -4.961 -9.381 1.00 74.25 242 LEU A N 1
ATOM 1918 C CA . LEU A 1 242 ? 20.694 -5.875 -10.342 1.00 74.25 242 LEU A CA 1
ATOM 1919 C C . LEU A 1 242 ? 21.574 -6.139 -11.561 1.00 74.25 242 LEU A C 1
ATOM 1921 O O . LEU A 1 242 ? 21.755 -7.297 -11.937 1.00 74.25 242 LEU A O 1
ATOM 1925 N N . ASP A 1 243 ? 22.114 -5.078 -12.154 1.00 68.75 243 ASP A N 1
ATOM 1926 C CA . ASP A 1 243 ? 23.005 -5.187 -13.301 1.00 68.75 243 ASP A CA 1
ATOM 1927 C C . ASP A 1 243 ? 24.444 -4.927 -12.858 1.00 68.75 243 ASP A C 1
ATOM 1929 O O . ASP A 1 243 ? 24.813 -3.810 -12.507 1.00 68.75 243 ASP A O 1
ATOM 1933 N N . VAL A 1 244 ? 25.260 -5.978 -12.826 1.00 68.12 244 VAL A N 1
ATOM 1934 C CA . VAL A 1 244 ? 26.689 -5.897 -12.488 1.00 68.12 244 VAL A CA 1
ATOM 1935 C C . VAL A 1 244 ? 27.571 -5.561 -13.694 1.00 68.12 244 VAL A C 1
ATOM 1937 O O . VAL A 1 244 ? 28.744 -5.253 -13.501 1.00 68.12 244 VAL A O 1
ATOM 1940 N N . ASN A 1 245 ? 27.028 -5.611 -14.913 1.00 71.88 245 ASN A N 1
ATOM 1941 C CA . ASN A 1 245 ? 27.779 -5.412 -16.153 1.00 71.88 245 ASN A CA 1
ATOM 1942 C C . ASN A 1 245 ? 27.669 -3.979 -16.684 1.00 71.88 245 ASN A C 1
ATOM 1944 O O . ASN A 1 245 ? 28.622 -3.484 -17.284 1.00 71.88 245 ASN A O 1
ATOM 1948 N N . GLU A 1 246 ? 26.542 -3.301 -16.464 1.00 79.50 246 GLU A N 1
ATOM 1949 C CA . GLU A 1 246 ? 26.441 -1.862 -16.715 1.00 79.50 246 GLU A CA 1
ATOM 1950 C C . GLU A 1 246 ? 27.223 -1.097 -15.632 1.00 79.50 246 GLU A C 1
ATOM 1952 O O . GLU A 1 246 ? 27.156 -1.411 -14.443 1.00 79.50 246 GLU A O 1
ATOM 1957 N N . ALA A 1 247 ? 28.011 -0.098 -16.022 1.00 77.62 247 ALA A N 1
ATOM 1958 C CA . ALA A 1 247 ? 28.807 0.703 -15.090 1.00 77.62 247 ALA A CA 1
ATOM 1959 C C . ALA A 1 247 ? 28.127 2.038 -14.768 1.00 77.62 247 ALA A C 1
ATOM 1961 O O . ALA A 1 247 ? 28.378 2.606 -13.707 1.00 77.62 247 ALA A O 1
ATOM 1962 N N . ASN A 1 248 ? 27.263 2.529 -15.661 1.00 84.00 248 ASN A N 1
ATOM 1963 C CA . ASN A 1 248 ? 26.565 3.795 -15.498 1.00 84.00 248 ASN A CA 1
ATOM 1964 C C . ASN A 1 248 ? 25.325 3.631 -14.588 1.00 84.00 248 ASN A C 1
ATOM 1966 O O . ASN A 1 248 ? 24.366 2.966 -14.989 1.00 84.00 248 ASN A O 1
ATOM 1970 N N . PRO A 1 249 ? 25.293 4.262 -13.396 1.00 82.50 249 PRO A N 1
ATOM 1971 C CA . PRO A 1 249 ? 24.148 4.189 -12.488 1.00 82.50 249 PRO A CA 1
ATOM 1972 C C . PRO A 1 249 ? 22.840 4.707 -13.098 1.00 82.50 249 PRO A C 1
ATOM 1974 O O . PRO A 1 249 ? 21.780 4.155 -12.819 1.00 82.50 249 PRO A O 1
ATOM 1977 N N . GLU A 1 250 ? 22.900 5.730 -13.954 1.00 85.62 250 GLU A N 1
ATOM 1978 C CA . GLU A 1 250 ? 21.716 6.322 -14.586 1.00 85.62 250 GLU A CA 1
ATOM 1979 C C . GLU A 1 250 ? 21.041 5.335 -15.534 1.00 85.62 250 GLU A C 1
ATOM 1981 O O . GLU A 1 250 ? 19.832 5.148 -15.452 1.00 85.62 250 GLU A O 1
ATOM 1986 N N . LYS A 1 251 ? 21.821 4.611 -16.345 1.00 85.00 251 LYS A N 1
ATOM 1987 C CA . LYS A 1 251 ? 21.290 3.572 -17.238 1.00 85.00 251 LYS A CA 1
ATOM 1988 C C . LYS A 1 251 ? 20.647 2.415 -16.480 1.00 85.00 251 LYS A C 1
ATOM 1990 O O . LYS A 1 251 ? 19.591 1.940 -16.882 1.00 85.00 251 LYS A O 1
ATOM 1995 N N . LYS A 1 252 ? 21.239 1.991 -15.356 1.00 84.38 252 LYS A N 1
ATOM 1996 C CA . LYS A 1 252 ? 20.639 0.951 -14.500 1.00 84.38 252 LYS A CA 1
ATOM 1997 C C . LYS A 1 252 ? 19.286 1.386 -13.961 1.00 84.38 252 LYS A C 1
ATOM 1999 O O . LYS A 1 252 ? 18.340 0.602 -13.940 1.00 84.38 252 LYS A O 1
ATOM 2004 N N . VAL A 1 253 ? 19.200 2.634 -13.501 1.00 84.25 253 VAL A N 1
ATOM 2005 C CA . VAL A 1 253 ? 17.946 3.203 -13.007 1.00 84.25 253 VAL A CA 1
ATOM 2006 C C . VAL A 1 253 ? 16.945 3.354 -14.152 1.00 84.25 253 VAL A C 1
ATOM 2008 O O . VAL A 1 253 ? 15.786 3.003 -13.963 1.00 84.25 253 VAL A O 1
ATOM 2011 N N . GLU A 1 254 ? 17.372 3.805 -15.332 1.00 86.06 254 GLU A N 1
ATOM 2012 C CA . GLU A 1 254 ? 16.530 3.947 -16.526 1.00 86.06 254 GLU A CA 1
ATOM 2013 C C . GLU A 1 254 ? 15.905 2.614 -16.957 1.00 86.06 254 GLU A C 1
ATOM 2015 O O . GLU A 1 254 ? 14.684 2.527 -17.121 1.00 86.06 254 GLU A O 1
ATOM 2020 N N . GLU A 1 255 ? 16.712 1.554 -17.064 1.00 81.62 255 GLU A N 1
ATOM 2021 C CA . GLU A 1 255 ? 16.218 0.210 -17.367 1.00 81.62 255 GLU A CA 1
ATOM 2022 C C . GLU A 1 255 ? 15.230 -0.254 -16.294 1.00 81.62 255 GLU A C 1
ATOM 2024 O O . GLU A 1 255 ? 14.148 -0.750 -16.608 1.00 81.62 255 GLU A O 1
ATOM 2029 N N . PHE A 1 256 ? 15.540 -0.023 -15.019 1.00 82.50 256 PHE A N 1
ATOM 2030 C CA . PHE A 1 256 ? 14.671 -0.424 -13.921 1.00 82.50 256 PHE A CA 1
ATOM 2031 C C . PHE A 1 256 ? 13.299 0.275 -13.948 1.00 82.50 256 PHE A C 1
ATOM 2033 O O . PHE A 1 256 ? 12.259 -0.379 -13.832 1.00 82.50 256 PHE A O 1
ATOM 2040 N N . ILE A 1 257 ? 13.263 1.596 -14.143 1.00 83.88 257 ILE A N 1
ATOM 2041 C CA . ILE A 1 257 ? 12.009 2.374 -14.165 1.00 83.88 257 ILE A CA 1
ATOM 2042 C C . ILE A 1 257 ? 11.222 2.236 -15.472 1.00 83.88 257 ILE A C 1
ATOM 2044 O O . ILE A 1 257 ? 10.120 2.785 -15.589 1.00 83.88 257 ILE A O 1
ATOM 2048 N N . SER A 1 258 ? 11.761 1.518 -16.460 1.00 81.94 258 SER A N 1
ATOM 2049 C CA . SER A 1 258 ? 10.983 1.074 -17.617 1.00 81.94 258 SER A CA 1
ATOM 2050 C C . SER A 1 258 ? 9.935 0.027 -17.211 1.00 81.94 258 SER A C 1
ATOM 2052 O O . SER A 1 258 ? 8.811 0.081 -17.706 1.00 81.94 258 SER A O 1
ATOM 2054 N N . PHE A 1 259 ? 10.259 -0.834 -16.235 1.00 76.44 259 PHE A N 1
ATOM 2055 C CA . PHE A 1 259 ? 9.360 -1.852 -15.674 1.00 76.44 259 PHE A CA 1
ATOM 2056 C C . PHE A 1 259 ? 8.482 -1.324 -14.534 1.00 76.44 259 PHE A C 1
ATOM 2058 O O . PHE A 1 259 ? 7.393 -1.844 -14.288 1.00 76.44 259 PHE A O 1
ATOM 2065 N N . LEU A 1 260 ? 8.957 -0.303 -13.817 1.00 80.94 260 LEU A N 1
ATOM 2066 C CA . LEU A 1 260 ? 8.224 0.353 -12.735 1.00 80.94 260 LEU A CA 1
ATOM 2067 C C . LEU A 1 260 ? 8.290 1.884 -12.877 1.00 80.94 260 LEU A C 1
ATOM 2069 O O . LEU A 1 260 ? 9.043 2.534 -12.145 1.00 80.94 260 LEU A O 1
ATOM 2073 N N . PRO A 1 261 ? 7.525 2.479 -13.814 1.00 81.38 261 PRO A N 1
ATOM 2074 C CA . PRO A 1 261 ? 7.357 3.921 -13.908 1.00 81.38 261 PRO A CA 1
ATOM 2075 C C . PRO A 1 261 ? 7.096 4.585 -12.551 1.00 81.38 261 PRO A C 1
ATOM 2077 O O . PRO A 1 261 ? 6.156 4.233 -11.837 1.00 81.38 261 PRO A O 1
ATOM 2080 N N . VAL A 1 262 ? 7.920 5.576 -12.205 1.00 82.69 262 VAL A N 1
ATOM 2081 C CA . VAL A 1 262 ? 7.799 6.332 -10.953 1.00 82.69 262 VAL A CA 1
ATOM 2082 C C . VAL A 1 262 ? 6.993 7.600 -11.197 1.00 82.69 262 VAL A C 1
ATOM 2084 O O . VAL A 1 262 ? 7.419 8.477 -11.945 1.00 82.69 262 VAL A O 1
ATOM 2087 N N . LEU A 1 263 ? 5.835 7.702 -10.557 1.00 80.69 263 LEU A N 1
ATOM 2088 C CA . LEU A 1 263 ? 4.947 8.857 -10.567 1.00 80.69 263 LEU A CA 1
ATOM 2089 C C . LEU A 1 263 ? 5.087 9.597 -9.236 1.00 80.69 263 LEU A C 1
ATOM 2091 O O . LEU A 1 263 ? 4.831 9.012 -8.190 1.00 80.69 263 LEU A O 1
ATOM 2095 N N . ALA A 1 264 ? 5.421 10.883 -9.254 1.00 77.56 264 ALA A N 1
ATOM 2096 C CA . ALA A 1 264 ? 5.516 11.699 -8.048 1.00 77.56 264 ALA A CA 1
ATOM 2097 C C . ALA A 1 264 ? 4.638 12.947 -8.115 1.00 77.56 264 ALA A C 1
ATOM 2099 O O . ALA A 1 264 ? 4.502 13.575 -9.167 1.00 77.56 264 ALA A O 1
ATOM 2100 N N . TYR A 1 265 ? 4.060 13.314 -6.972 1.00 69.69 265 TYR A N 1
ATOM 2101 C CA . TYR A 1 265 ? 3.317 14.563 -6.825 1.00 69.69 265 TYR A CA 1
ATOM 2102 C C . TYR A 1 265 ? 4.260 15.715 -6.470 1.00 69.69 265 TYR A C 1
ATOM 2104 O O . TYR A 1 265 ? 4.863 15.706 -5.397 1.00 69.69 265 TYR A O 1
ATOM 2112 N N . ASP A 1 266 ? 4.344 16.733 -7.328 1.00 63.22 266 ASP A N 1
ATOM 2113 C CA . ASP A 1 266 ? 5.244 17.884 -7.140 1.00 63.22 266 ASP A CA 1
ATOM 2114 C C . ASP A 1 266 ? 4.628 19.060 -6.356 1.00 63.22 266 ASP A C 1
ATOM 2116 O O . ASP A 1 266 ? 5.255 20.105 -6.201 1.00 63.22 266 ASP A O 1
ATOM 2120 N N . GLY A 1 267 ? 3.395 18.912 -5.863 1.00 61.16 267 GLY A N 1
ATOM 2121 C CA . GLY A 1 267 ? 2.628 20.000 -5.246 1.00 61.16 267 GLY A CA 1
ATOM 2122 C C . GLY A 1 267 ? 1.513 20.544 -6.141 1.00 61.16 267 GLY A C 1
ATOM 2123 O O . GLY A 1 267 ? 0.564 21.129 -5.623 1.00 61.16 267 GLY A O 1
ATOM 2124 N N . SER A 1 268 ? 1.578 20.295 -7.452 1.00 61.84 268 SER A N 1
ATOM 2125 C CA . SER A 1 268 ? 0.614 20.793 -8.443 1.00 61.84 268 SER A CA 1
ATOM 2126 C C . SER A 1 268 ? 0.019 19.698 -9.334 1.00 61.84 268 SER A C 1
ATOM 2128 O O . SER A 1 268 ? -1.152 19.767 -9.710 1.00 61.84 268 SER A O 1
ATOM 2130 N N . SER A 1 269 ? 0.816 18.689 -9.691 1.00 66.12 269 SER A N 1
ATOM 2131 C CA . SER A 1 269 ? 0.424 17.611 -10.600 1.00 66.12 269 SER A CA 1
ATOM 2132 C C . SER A 1 269 ? 1.241 16.343 -10.347 1.00 66.12 269 SER A C 1
ATOM 2134 O O . SER A 1 269 ? 2.329 16.392 -9.775 1.00 66.12 269 SER A O 1
ATOM 2136 N N . MET A 1 270 ? 0.708 15.194 -10.772 1.00 73.19 270 MET A N 1
ATOM 2137 C CA . MET A 1 270 ? 1.487 13.956 -10.845 1.00 73.19 270 MET A CA 1
ATOM 2138 C C . MET A 1 270 ? 2.349 13.967 -12.101 1.00 73.19 270 MET A C 1
ATOM 2140 O O . MET A 1 270 ? 1.822 14.138 -13.202 1.00 73.19 270 MET A O 1
ATOM 2144 N N . LYS A 1 271 ? 3.651 13.741 -11.942 1.00 77.38 271 LYS A N 1
ATOM 2145 C CA . LYS A 1 271 ? 4.613 13.662 -13.045 1.00 77.38 271 LYS A CA 1
ATOM 2146 C C . LYS A 1 271 ? 5.444 12.395 -12.951 1.00 77.38 271 LYS A C 1
ATOM 2148 O O . LYS A 1 271 ? 5.738 11.922 -11.856 1.00 77.38 271 LYS A O 1
ATOM 2153 N N . ARG A 1 272 ? 5.839 11.863 -14.107 1.00 82.88 272 ARG A N 1
ATOM 2154 C CA . ARG A 1 272 ? 6.828 10.787 -14.173 1.00 82.88 272 ARG A CA 1
ATOM 2155 C C . ARG A 1 272 ? 8.213 11.367 -13.881 1.00 82.88 272 ARG A C 1
ATOM 2157 O O . ARG A 1 272 ? 8.544 12.418 -14.426 1.00 82.88 272 ARG A O 1
ATOM 2164 N N . ILE A 1 273 ? 8.988 10.702 -13.028 1.00 81.31 273 ILE A N 1
ATOM 2165 C CA . ILE A 1 273 ? 10.393 11.048 -12.774 1.00 81.31 273 ILE A CA 1
ATOM 2166 C C . ILE A 1 273 ? 11.280 10.203 -13.698 1.00 81.31 273 ILE A C 1
ATOM 2168 O O . ILE A 1 273 ? 11.014 9.016 -13.898 1.00 81.31 273 ILE A O 1
ATOM 2172 N N . ASP A 1 274 ? 12.301 10.827 -14.281 1.00 85.00 274 ASP A N 1
ATOM 2173 C CA . ASP A 1 274 ? 13.349 10.179 -15.070 1.00 85.00 274 ASP A CA 1
ATOM 2174 C C . ASP A 1 274 ? 14.508 9.669 -14.190 1.00 85.00 274 ASP A C 1
ATOM 2176 O O . ASP A 1 274 ? 14.575 9.927 -12.988 1.00 85.00 274 ASP A O 1
ATOM 2180 N N . ALA A 1 275 ? 15.431 8.905 -14.778 1.00 84.50 275 ALA A N 1
ATOM 2181 C CA . ALA A 1 275 ? 16.536 8.297 -14.037 1.00 84.50 275 ALA A CA 1
ATOM 2182 C C . ALA A 1 275 ? 17.451 9.338 -13.370 1.00 84.50 275 ALA A C 1
ATOM 2184 O O . ALA A 1 275 ? 17.805 9.183 -12.198 1.00 84.50 275 ALA A O 1
ATOM 2185 N N . ALA A 1 276 ? 17.762 10.427 -14.081 1.00 84.94 276 ALA A N 1
ATOM 2186 C CA . ALA A 1 276 ? 18.531 11.549 -13.554 1.00 84.94 276 ALA A CA 1
ATOM 2187 C C . ALA A 1 276 ? 17.863 12.173 -12.318 1.00 84.94 276 ALA A C 1
ATOM 2189 O O . ALA A 1 276 ? 18.515 12.352 -11.289 1.00 84.94 276 ALA A O 1
ATOM 2190 N N . GLY A 1 277 ? 16.555 12.447 -12.381 1.00 81.50 277 GLY A N 1
ATOM 2191 C CA . GLY A 1 277 ? 15.800 13.003 -11.262 1.00 81.50 277 GLY A CA 1
ATOM 2192 C C . GLY A 1 277 ? 15.754 12.075 -10.050 1.00 81.50 277 GLY A C 1
ATOM 2193 O O . GLY A 1 277 ? 15.862 12.545 -8.919 1.00 81.50 277 GLY A O 1
ATOM 2194 N N . ILE A 1 278 ? 15.644 10.759 -10.261 1.00 83.00 278 ILE A N 1
ATOM 2195 C CA . ILE A 1 278 ? 15.682 9.772 -9.171 1.00 83.00 278 ILE A CA 1
ATOM 2196 C C . ILE A 1 278 ? 17.046 9.779 -8.480 1.00 83.00 278 ILE A C 1
ATOM 2198 O O . ILE A 1 278 ? 17.097 9.829 -7.251 1.00 83.00 278 ILE A O 1
ATOM 2202 N N . LEU A 1 279 ? 18.139 9.750 -9.248 1.00 82.88 279 LEU A N 1
ATOM 2203 C CA . LEU A 1 279 ? 19.492 9.772 -8.695 1.00 82.88 279 LEU A CA 1
ATOM 2204 C C . LEU A 1 279 ? 19.753 11.063 -7.918 1.00 82.88 279 LEU A C 1
ATOM 2206 O O . LEU A 1 279 ? 20.175 10.992 -6.764 1.00 82.88 279 LEU A O 1
ATOM 2210 N N . ASP A 1 280 ? 19.424 12.220 -8.495 1.00 81.75 280 ASP A N 1
ATOM 2211 C CA . ASP A 1 280 ? 19.617 13.514 -7.841 1.00 81.75 280 ASP A CA 1
ATOM 2212 C C . ASP A 1 280 ? 18.835 13.609 -6.522 1.00 81.75 280 ASP A C 1
ATOM 2214 O O . ASP A 1 280 ? 19.411 13.904 -5.475 1.00 81.75 280 ASP A O 1
ATOM 2218 N N . MET A 1 281 ? 17.545 13.259 -6.528 1.00 76.75 281 MET A N 1
ATOM 2219 C CA . MET A 1 281 ? 16.707 13.287 -5.322 1.00 76.75 281 MET A CA 1
ATOM 2220 C C . MET A 1 281 ? 17.125 12.242 -4.282 1.00 76.75 281 MET A C 1
ATOM 2222 O O . MET A 1 281 ? 16.984 12.482 -3.083 1.00 76.75 281 MET A O 1
ATOM 2226 N N . SER A 1 282 ? 17.648 11.089 -4.709 1.00 77.12 282 SER A N 1
ATOM 2227 C CA . SER A 1 282 ? 18.146 10.061 -3.787 1.00 77.12 282 SER A CA 1
ATOM 2228 C C . SER A 1 282 ? 19.415 10.499 -3.047 1.00 77.12 282 SER A C 1
ATOM 2230 O O . SER A 1 282 ? 19.593 10.131 -1.886 1.00 77.12 282 SER A O 1
ATOM 2232 N N . MET A 1 283 ? 20.257 11.313 -3.698 1.00 74.62 283 MET A N 1
ATOM 2233 C CA . MET A 1 283 ? 21.534 11.797 -3.169 1.00 74.62 283 MET A CA 1
ATOM 2234 C C . MET A 1 283 ? 21.393 13.104 -2.378 1.00 74.62 283 MET A C 1
ATOM 2236 O O . MET A 1 283 ? 22.067 13.280 -1.365 1.00 74.62 283 MET A O 1
ATOM 2240 N N . SER A 1 284 ? 20.529 14.019 -2.829 1.00 67.88 284 SER A N 1
ATOM 2241 C CA . SER A 1 284 ? 20.359 15.363 -2.248 1.00 67.88 284 SER A CA 1
ATOM 2242 C C . SER A 1 284 ? 19.151 15.498 -1.309 1.00 67.88 284 SER A C 1
ATOM 2244 O O . SER A 1 284 ? 19.051 16.474 -0.562 1.00 67.88 284 SER A O 1
ATOM 2246 N N . GLY A 1 285 ? 18.248 14.512 -1.312 1.00 61.41 285 GLY A N 1
ATOM 2247 C CA . GLY A 1 285 ? 16.954 14.573 -0.638 1.00 61.41 285 GLY A CA 1
ATOM 2248 C C . GLY A 1 285 ? 15.916 15.381 -1.430 1.00 61.41 285 GLY A C 1
ATOM 2249 O O . GLY A 1 285 ? 16.190 16.441 -1.988 1.00 61.41 285 GLY A O 1
ATOM 2250 N N . THR A 1 286 ? 14.665 14.919 -1.420 1.00 56.31 286 THR A N 1
ATOM 2251 C CA . THR A 1 286 ? 13.516 15.469 -2.168 1.00 56.31 286 THR A CA 1
ATOM 2252 C C . THR A 1 286 ? 13.258 16.952 -1.850 1.00 56.31 286 THR A C 1
ATOM 2254 O O . THR A 1 286 ? 12.647 17.670 -2.643 1.00 56.31 286 THR A O 1
ATOM 2257 N N . THR A 1 287 ? 13.719 17.440 -0.692 1.00 48.22 287 THR A N 1
ATOM 2258 C CA . THR A 1 287 ? 13.551 18.835 -0.256 1.00 48.22 287 THR A CA 1
ATOM 2259 C C . THR A 1 287 ? 14.433 19.817 -1.042 1.00 48.22 287 THR A C 1
ATOM 2261 O O . THR A 1 287 ? 13.997 20.944 -1.255 1.00 48.22 287 THR A O 1
ATOM 2264 N N . ALA A 1 288 ? 15.617 19.421 -1.530 1.00 39.59 288 ALA A N 1
ATOM 2265 C CA . ALA A 1 288 ? 16.514 20.328 -2.256 1.00 39.59 288 ALA A CA 1
ATOM 2266 C C . ALA A 1 288 ? 16.068 20.558 -3.715 1.00 39.59 288 ALA A C 1
ATOM 2268 O O . ALA A 1 288 ? 15.993 21.698 -4.177 1.00 39.59 288 ALA A O 1
ATOM 2269 N N . THR A 1 289 ? 15.686 19.496 -4.430 1.00 43.62 289 THR A N 1
ATOM 2270 C CA . THR A 1 289 ? 15.428 19.568 -5.880 1.00 43.62 289 THR A CA 1
ATOM 2271 C C . THR A 1 289 ? 14.037 20.112 -6.239 1.00 43.62 289 THR A C 1
ATOM 2273 O O . THR A 1 289 ? 13.887 20.802 -7.247 1.00 43.62 289 THR A O 1
ATOM 2276 N N . LEU A 1 290 ? 13.002 19.875 -5.415 1.00 39.81 290 LEU A N 1
ATOM 2277 C CA . LEU A 1 290 ? 11.662 20.445 -5.658 1.00 39.81 290 LEU A CA 1
ATOM 2278 C C . LEU A 1 290 ? 11.613 21.965 -5.422 1.00 39.81 290 LEU A C 1
ATOM 2280 O O . LEU A 1 290 ? 10.809 22.652 -6.050 1.00 39.81 290 LEU A O 1
ATOM 2284 N N . LEU A 1 291 ? 12.483 22.496 -4.553 1.00 33.09 291 LEU A N 1
ATOM 2285 C CA . LEU A 1 291 ? 12.655 23.940 -4.354 1.00 33.09 291 LEU A CA 1
ATOM 2286 C C . LEU A 1 291 ? 13.505 24.582 -5.459 1.00 33.09 291 LEU A C 1
ATOM 2288 O O . LEU A 1 291 ? 13.237 25.720 -5.824 1.00 33.09 291 LEU A O 1
ATOM 2292 N N . ALA A 1 292 ? 14.472 23.860 -6.034 1.00 32.44 292 ALA A N 1
ATOM 2293 C CA . ALA A 1 292 ? 15.344 24.380 -7.092 1.00 32.44 292 ALA A CA 1
ATOM 2294 C C . ALA A 1 292 ? 14.642 24.599 -8.451 1.00 32.44 292 ALA A C 1
ATOM 2296 O O . ALA A 1 292 ? 15.209 25.245 -9.329 1.00 32.44 292 ALA A O 1
ATOM 2297 N N . ARG A 1 293 ? 13.421 24.072 -8.644 1.00 35.59 293 ARG A N 1
ATOM 2298 C CA . ARG A 1 293 ? 12.599 24.290 -9.856 1.00 35.59 293 ARG A CA 1
ATOM 2299 C C . ARG A 1 293 ? 11.450 25.292 -9.653 1.00 35.59 293 ARG A C 1
ATOM 2301 O O . ARG A 1 293 ? 10.573 25.356 -10.515 1.00 35.59 293 ARG A O 1
ATOM 2308 N N . ARG A 1 294 ? 11.430 26.034 -8.537 1.00 33.91 294 ARG A N 1
ATOM 2309 C CA . ARG A 1 294 ? 10.548 27.198 -8.342 1.00 33.91 294 ARG A CA 1
ATOM 2310 C C . ARG A 1 294 ? 11.165 28.471 -8.899 1.00 33.91 294 ARG A C 1
ATOM 2312 O O . ARG A 1 294 ? 12.383 28.658 -8.707 1.00 33.91 294 ARG A O 1
#

Foldseek 3Di:
DFPPPPQDFQQAEAEEEALPLLVVLDPPPCPADALQLQLPWDDDALPIAGPPNVSVVSSLCVLLPNDDPVVVVLVVVVFDRECRQNNNPVNVLLQQEEEEAHQALSSLRNVVNSCPPPVNVVSVQAAEAELEDPVCPPACSVVVVVVVSCVPVVPGGYYYYYNQHPLPDDADASHQEYEHSHDDPALCSVVSNSRNNRRWDWDACPVVPHRHDIHTPHNYHYYYDNNLLRVLLSLLVVLPVNDPPDPDSLVSSQVSCSRYFYWYDLSRYTDTDHSVRSVCCNVVPPVPVSVVVD

Nearest PDB structures (foldseek):
  4xqk-assembly1_A  TM=5.158E-01  e=2.170E-03  Lactococcus cremoris
  5jxt-assembly1_K  TM=3.938E-01  e=5.893E-04  Thermothelomyces thermophilus ATCC 42464
  7tnz-assembly1_A  TM=4.906E-01  e=3.415E-03  Homo sapiens
  5jxt-assembly1_I  TM=4.130E-01  e=1.099E-03  Thermothelomyces thermophilus ATCC 42464
  5jxt-assembly1_E  TM=3.703E-01  e=9.815E-04  Thermothelomyces thermophilus ATCC 42464

Solvent-accessible surface area (backbone atoms only — not comparable to full-atom values): 15921 Å² total; per-residue (Å²): 130,81,88,62,98,76,72,73,57,30,91,42,30,35,35,39,30,38,44,60,70,55,60,76,68,49,86,83,78,65,92,66,82,53,37,43,68,57,45,30,40,46,61,58,60,90,67,12,36,45,79,43,45,70,60,51,49,52,47,60,36,38,39,42,61,65,53,67,71,68,50,56,61,39,50,74,68,72,32,54,80,77,75,28,59,57,50,25,72,70,45,46,70,55,53,37,24,30,39,36,38,28,61,32,52,26,23,28,29,13,50,52,48,56,42,67,38,87,86,34,57,80,50,65,69,31,50,72,39,60,32,37,61,74,89,27,38,70,76,74,53,28,47,54,66,54,56,61,58,32,68,58,67,91,80,43,28,27,40,38,23,17,47,67,55,74,40,62,100,63,85,54,42,74,27,20,24,35,38,55,43,31,74,65,94,43,45,64,65,43,48,45,42,54,55,40,31,33,38,56,27,66,40,68,24,77,83,76,77,45,82,84,44,66,44,73,76,40,60,58,25,39,34,41,34,51,50,41,48,57,54,36,35,35,47,51,58,41,25,56,66,71,46,83,83,64,84,55,65,50,60,35,32,40,62,47,37,70,64,39,38,39,35,35,58,78,82,49,51,77,41,75,59,54,35,64,56,40,53,50,28,42,75,65,34,54,73,54,60,67,57,71,76,106

Secondary structure (DSSP, 8-state):
----TT-PPPSEEEEEE--HHHHHHS-S--SS--HHHHT-EES-GGG-EETTHHHHHHHHHHHTT--HHHHHHHHHTTPPPP--TTTSHHHHHHTTEEEEE-SSHHHHHHHHHHHTSTT-GGGGGSEEEE--SGGG-SGGGGHHHHHHHHSSTTT--EEEEESSTTSSS---TT--EEEE-S--SSHHHHHHHHTTTTS--EEESTTSS-TT-EEES-SEEEEEES-HHHHHHHHHHHHHHH-SS---HHHHHHHHHHHS-EEEE-SSSEEEPPHHHHHHHHHH-HHHHHHHT-

Mean predicted aligned error: 8.96 Å

pLDDT: mean 80.07, std 18.08, range [24.14, 98.75]

Sequence (294 aa):
MPMSRGTVFTDHSNLYLSGTPFRAIASGEFNEFDLNEFFRAEGIGKDARFKYENEVQKWLDLIRGSFLETTVDNLKMGARKPPFPYSDARLLNVLTHTLWFLPSVASCYAMRNLMAQRQNKFYHDYTVVVAAGNAAGIGVAALEPVLKAMDDPLKTKTITLSCGKLTTGVTVRPWTGIFMLRNSSSPETYFQAAFRVQSPWTLKNPDGQSPNEELILKEECYVFDFAPDRALRQIADYACRLDVNEANPEKKVEEFISFLPVLAYDGSSMKRIDAAGILDMSMSGTTATLLARR

InterPro domains:
  IPR027417 P-loop containing nucleoside triphosphate hydrolase [G3DSA:3.40.50.300] (50-240)

Organism: NCBI:txid156406

Radius of gyration: 19.25 Å; Cα contacts (8 Å, |Δi|>4): 512; chains: 1; bounding box: 47×51×50 Å